Protein AF-A0A7S3WZF8-F1 (afdb_monomer_lite)

Foldseek 3Di:
DVQPDPVCVVVLVVLVVQLVVLQVVLQVDDDPVSVVSLVVSVVSVVVSLVVLQVVQCRVVVNPDGLVDDDDLSSVLSNLLNVLPVVPSVLCCCPPSHPHVDDDPVVSVVVVVVSVCSSVVVNVVSVVVVVVVVVVVVVVVCCLVVVVVPPPPVVVVVVVVCVVVVNDDDDDDPPVVVQVVVLSVVLVVQCVVCVVVVNNVCSVVVNVVCVVVVPRDD

Sequence (217 aa):
GSRIPEYRRVLMPTLSLAVLVCGTLSMLTGDPIRFIFYGIGLCIATVMFTLNGKQIMEHSNGEENMWSGDSEFRKASVLLIVTWVPFPLWFFLSPEGIGLIDDILVIQMGWAFLNILSKFTFIFYIQRVKDNYCNRLKVKRELTGSGSGAVNPNEGMEQLAGMLGIAPSANNPLAAKAASKEKELGAVVIETMNFLGMAQHNDRFLNLLREAGVKTV

Structure (mmCIF, N/CA/C/O backbone):
data_AF-A0A7S3WZF8-F1
#
_entry.id   AF-A0A7S3WZF8-F1
#
loop_
_atom_site.group_PDB
_atom_site.id
_atom_site.type_symbol
_atom_site.label_atom_id
_atom_site.label_alt_id
_atom_site.label_comp_id
_atom_site.label_asym_id
_atom_site.label_entity_id
_atom_site.label_seq_id
_atom_site.pdbx_PDB_ins_code
_atom_site.Cartn_x
_atom_site.Cartn_y
_atom_site.Cartn_z
_atom_site.occupancy
_atom_site.B_iso_or_equiv
_atom_site.auth_seq_id
_atom_site.auth_comp_id
_atom_site.auth_asym_id
_atom_site.auth_atom_id
_atom_site.pdbx_PDB_model_num
ATOM 1 N N . GLY A 1 1 ? 6.892 -13.539 -13.351 1.00 52.16 1 GLY A N 1
ATOM 2 C CA . GLY A 1 1 ? 7.212 -13.473 -11.913 1.00 52.16 1 GLY A CA 1
ATOM 3 C C . GLY A 1 1 ? 7.453 -14.854 -11.339 1.00 52.16 1 GLY A C 1
ATOM 4 O O . GLY A 1 1 ? 6.684 -15.283 -10.495 1.00 52.16 1 GLY A O 1
ATOM 5 N N . SER A 1 2 ? 8.500 -15.540 -11.801 1.00 51.09 2 SER A N 1
ATOM 6 C CA . SER A 1 2 ? 8.890 -16.892 -11.364 1.00 51.09 2 SER A CA 1
ATOM 7 C C . SER A 1 2 ? 9.688 -16.916 -10.054 1.00 51.09 2 SER A C 1
ATOM 9 O O . SER A 1 2 ? 10.027 -17.988 -9.575 1.00 51.09 2 SER A O 1
ATOM 11 N N . ARG A 1 3 ? 10.013 -15.745 -9.488 1.00 67.19 3 ARG A N 1
ATOM 12 C CA . ARG A 1 3 ? 10.903 -15.614 -8.322 1.00 67.19 3 ARG A CA 1
ATOM 13 C C . ARG A 1 3 ? 10.193 -15.321 -7.003 1.00 67.19 3 ARG A C 1
ATOM 15 O O . ARG A 1 3 ? 10.783 -15.516 -5.952 1.00 67.19 3 ARG A O 1
ATOM 22 N N . ILE A 1 4 ? 8.938 -14.870 -7.041 1.00 72.94 4 ILE A N 1
ATOM 23 C CA . ILE A 1 4 ? 8.157 -14.653 -5.818 1.00 72.94 4 ILE A CA 1
ATOM 24 C C . ILE A 1 4 ? 7.554 -16.003 -5.414 1.00 72.94 4 ILE A C 1
ATOM 26 O O . ILE A 1 4 ? 6.847 -16.590 -6.239 1.00 72.94 4 ILE A O 1
ATOM 30 N N . PRO A 1 5 ? 7.778 -16.488 -4.178 1.00 78.69 5 PRO A N 1
ATOM 31 C CA . PRO A 1 5 ? 7.221 -17.756 -3.728 1.00 78.69 5 PRO A CA 1
ATOM 32 C C . PRO A 1 5 ? 5.697 -17.792 -3.876 1.00 78.69 5 PRO A C 1
ATOM 34 O O . PRO A 1 5 ? 5.008 -16.847 -3.482 1.00 78.69 5 PRO A O 1
ATOM 37 N N . GLU A 1 6 ? 5.155 -18.886 -4.409 1.00 83.31 6 GLU A N 1
ATOM 38 C CA . GLU A 1 6 ? 3.723 -18.976 -4.726 1.00 83.31 6 GLU A CA 1
ATOM 39 C C . GLU A 1 6 ? 2.830 -18.847 -3.490 1.00 83.31 6 GLU A C 1
ATOM 41 O O . GLU A 1 6 ? 1.777 -18.213 -3.565 1.00 83.31 6 GLU A O 1
ATOM 46 N N . TYR A 1 7 ? 3.293 -19.325 -2.326 1.00 86.19 7 TYR A N 1
ATOM 47 C CA . TYR A 1 7 ? 2.561 -19.185 -1.064 1.00 86.19 7 TYR A CA 1
ATOM 48 C C . TYR A 1 7 ? 2.258 -17.717 -0.720 1.00 86.19 7 TYR A C 1
ATOM 50 O O . TYR A 1 7 ? 1.249 -17.437 -0.071 1.00 86.19 7 TYR A O 1
ATOM 58 N N . ARG A 1 8 ? 3.070 -16.750 -1.187 1.00 84.50 8 ARG A N 1
ATOM 59 C CA . ARG A 1 8 ? 2.832 -15.318 -0.930 1.00 84.50 8 ARG A CA 1
ATOM 60 C C . ARG A 1 8 ? 1.570 -14.793 -1.594 1.00 84.50 8 ARG A C 1
ATOM 62 O O . ARG A 1 8 ? 0.994 -13.827 -1.100 1.00 84.50 8 ARG A O 1
ATOM 69 N N . ARG A 1 9 ? 1.124 -15.431 -2.679 1.00 86.62 9 ARG A N 1
ATOM 70 C CA . ARG A 1 9 ? -0.119 -15.061 -3.368 1.00 86.62 9 ARG A CA 1
ATOM 71 C C . ARG A 1 9 ? -1.348 -15.299 -2.500 1.00 86.62 9 ARG A C 1
ATOM 73 O O . ARG A 1 9 ? -2.318 -14.574 -2.650 1.00 86.62 9 ARG A O 1
ATOM 80 N N . VAL A 1 10 ? -1.290 -16.280 -1.599 1.00 90.69 10 VAL A N 1
ATOM 81 C CA . VAL A 1 10 ? -2.362 -16.577 -0.639 1.00 90.69 10 VAL A CA 1
ATOM 82 C C . VAL A 1 10 ? -2.106 -15.865 0.686 1.00 90.69 10 VAL A C 1
ATOM 84 O O . VAL A 1 10 ? -3.018 -15.275 1.252 1.00 90.69 10 VAL A O 1
ATOM 87 N N . LEU A 1 11 ? -0.852 -15.841 1.149 1.00 92.38 11 LEU A N 1
ATOM 88 C CA . LEU A 1 11 ? -0.488 -15.224 2.423 1.00 92.38 11 LEU A CA 1
ATOM 89 C C . LEU A 1 11 ? -0.845 -13.732 2.484 1.00 92.38 11 LEU A C 1
ATOM 91 O O . LEU A 1 11 ? -1.392 -13.291 3.489 1.00 92.38 11 LEU A O 1
ATOM 95 N N . MET A 1 12 ? -0.561 -12.956 1.430 1.00 92.25 12 MET A N 1
ATOM 96 C CA . MET A 1 12 ? -0.807 -11.506 1.435 1.00 92.25 12 MET A CA 1
ATOM 97 C C . MET A 1 12 ? -2.309 -11.165 1.548 1.00 92.25 12 MET A C 1
ATOM 99 O O . MET A 1 12 ? -2.661 -10.401 2.449 1.00 92.25 12 MET A O 1
ATOM 103 N N . PRO A 1 13 ? -3.218 -11.751 0.737 1.00 93.75 13 PRO A N 1
ATOM 104 C CA . PRO A 1 13 ? -4.660 -11.598 0.944 1.00 93.75 13 PRO A CA 1
ATOM 105 C C . PRO A 1 13 ? -5.142 -12.079 2.314 1.00 93.75 13 PRO A C 1
ATOM 107 O O . PRO A 1 13 ? -5.963 -11.405 2.930 1.00 93.75 13 PRO A O 1
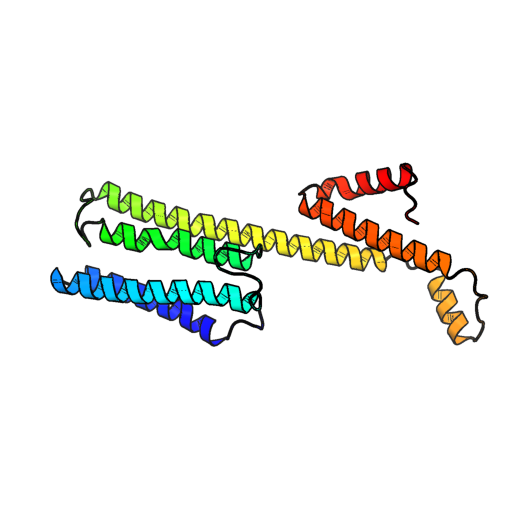ATOM 110 N N . THR A 1 14 ? -4.623 -13.201 2.824 1.00 94.88 14 THR A N 1
ATOM 111 C CA . THR A 1 14 ? -5.020 -13.725 4.141 1.00 94.88 14 THR A CA 1
ATOM 112 C C . THR A 1 14 ? -4.619 -12.785 5.275 1.00 94.88 14 THR A C 1
ATOM 114 O O . THR A 1 14 ? -5.418 -12.546 6.178 1.00 94.88 14 THR A O 1
ATOM 117 N N . LEU A 1 15 ? -3.416 -12.204 5.226 1.00 95.00 15 LEU A N 1
ATOM 118 C CA . LEU A 1 15 ? -2.990 -11.192 6.197 1.00 95.00 15 LEU A CA 1
ATOM 119 C C . LEU A 1 15 ? -3.865 -9.939 6.108 1.00 95.00 15 LEU A C 1
ATOM 121 O O . LEU A 1 15 ? -4.273 -9.417 7.140 1.00 95.00 15 LEU A O 1
ATOM 125 N N . SER A 1 16 ? -4.208 -9.490 4.897 1.00 94.94 16 SER A N 1
ATOM 126 C CA . SER A 1 16 ? -5.125 -8.359 4.708 1.00 94.94 16 SER A CA 1
ATOM 127 C C . SER A 1 16 ? -6.508 -8.639 5.306 1.00 94.94 16 SER A C 1
ATOM 129 O O . SER A 1 16 ? -7.034 -7.808 6.044 1.00 94.94 16 SER A O 1
ATOM 131 N N . LEU A 1 17 ? -7.063 -9.832 5.073 1.00 97.00 17 LEU A N 1
ATOM 132 C CA . LEU A 1 17 ? -8.315 -10.261 5.691 1.00 97.00 17 LEU A CA 1
ATOM 133 C C . LEU A 1 17 ? -8.207 -10.281 7.221 1.00 97.00 17 LEU A C 1
ATOM 135 O O . LEU A 1 17 ? -9.104 -9.784 7.895 1.00 97.00 17 LEU A O 1
ATOM 139 N N . ALA A 1 18 ? -7.108 -10.800 7.772 1.00 97.06 18 ALA A N 1
ATOM 140 C CA . ALA A 1 18 ? -6.883 -10.822 9.215 1.00 97.06 18 ALA A CA 1
ATOM 141 C C . ALA A 1 18 ? -6.847 -9.405 9.815 1.00 97.06 18 ALA A C 1
ATOM 143 O O . ALA A 1 18 ? -7.487 -9.168 10.837 1.00 97.06 18 ALA A O 1
ATOM 144 N N . VAL A 1 19 ? -6.184 -8.445 9.155 1.00 97.00 19 VAL A N 1
ATOM 145 C CA . VAL A 1 19 ? -6.197 -7.027 9.565 1.00 97.00 19 VAL A CA 1
ATOM 146 C C . VAL A 1 19 ? -7.624 -6.475 9.586 1.00 97.00 19 VAL A C 1
ATOM 148 O O . VAL A 1 19 ? -8.009 -5.826 10.556 1.00 97.00 19 VAL A O 1
ATOM 151 N N . LEU A 1 20 ? -8.424 -6.755 8.553 1.00 95.75 20 LEU A N 1
ATOM 152 C CA . LEU A 1 20 ? -9.814 -6.293 8.470 1.00 95.75 20 LEU A CA 1
ATOM 153 C C . LEU A 1 20 ? -10.703 -6.925 9.544 1.00 95.75 20 LEU A C 1
ATOM 155 O O . LEU A 1 20 ? -11.539 -6.237 10.130 1.00 95.75 20 LEU A O 1
ATOM 159 N N . VAL A 1 21 ? -10.506 -8.209 9.844 1.00 97.31 21 VAL A N 1
ATOM 160 C CA . VAL A 1 21 ? -11.216 -8.894 10.929 1.00 97.31 21 VAL A CA 1
ATOM 161 C C . VAL A 1 21 ? -10.836 -8.283 12.276 1.00 97.31 21 VAL A C 1
ATOM 163 O O . VAL A 1 21 ? -11.727 -7.947 13.047 1.00 97.31 21 VAL A O 1
ATOM 166 N N . CYS A 1 22 ? -9.547 -8.052 12.546 1.00 96.25 22 CYS A N 1
ATOM 167 C CA . CYS A 1 22 ? -9.103 -7.372 13.766 1.00 96.25 22 CYS A CA 1
ATOM 168 C C . CYS A 1 22 ? -9.670 -5.950 13.879 1.00 96.25 22 CYS A C 1
ATOM 170 O O . CYS A 1 22 ? -10.141 -5.572 14.948 1.00 96.25 22 CYS A O 1
ATOM 172 N N . GLY A 1 23 ? -9.681 -5.178 12.788 1.00 94.38 23 GLY A N 1
ATOM 173 C CA . GLY A 1 23 ? -10.290 -3.845 12.757 1.00 94.38 23 GLY A CA 1
ATOM 174 C C . GLY A 1 23 ? -11.797 -3.882 13.026 1.00 94.38 23 GLY A C 1
ATOM 175 O O . GLY A 1 23 ? -12.308 -3.084 13.804 1.00 94.38 23 GLY A O 1
ATOM 176 N N . THR A 1 24 ? -12.500 -4.865 12.463 1.00 94.88 24 THR A N 1
ATOM 177 C CA . THR A 1 24 ? -13.937 -5.062 12.709 1.00 94.88 24 THR A CA 1
ATOM 178 C C . THR A 1 24 ? -14.206 -5.462 14.162 1.00 94.88 24 THR A C 1
ATOM 180 O O . THR A 1 24 ? -15.081 -4.896 14.808 1.00 94.88 24 THR A O 1
ATOM 183 N N . LEU A 1 25 ? -13.428 -6.401 14.712 1.00 95.69 25 LEU A N 1
ATOM 184 C CA . LEU A 1 25 ? -13.529 -6.814 16.117 1.00 95.69 25 LEU A CA 1
ATOM 185 C C . LEU A 1 25 ? -13.226 -5.656 17.073 1.00 95.69 25 LEU A C 1
ATOM 187 O O . LEU A 1 25 ? -13.901 -5.512 18.086 1.00 95.69 25 LEU A O 1
ATOM 191 N N . SER A 1 26 ? -12.262 -4.801 16.726 1.00 94.75 26 SER A N 1
ATOM 192 C CA . SER A 1 26 ? -11.974 -3.565 17.456 1.00 94.75 26 SER A CA 1
ATOM 193 C C . SER A 1 26 ? -13.240 -2.701 17.583 1.00 94.75 26 SER A C 1
ATOM 195 O O . SER A 1 26 ? -13.654 -2.389 18.695 1.00 94.75 26 SER A O 1
ATOM 197 N N . MET A 1 27 ? -13.950 -2.437 16.479 1.00 92.25 27 MET A N 1
ATOM 198 C CA . MET A 1 27 ? -15.199 -1.653 16.504 1.00 92.25 27 MET A CA 1
ATOM 199 C C . MET A 1 27 ? -16.300 -2.279 17.373 1.00 92.25 27 MET A C 1
ATOM 201 O O . MET A 1 27 ? -17.042 -1.569 18.046 1.00 92.25 27 MET A O 1
ATOM 205 N N . LEU A 1 28 ? -16.407 -3.609 17.371 1.00 93.31 28 LEU A N 1
ATOM 206 C CA . LEU A 1 28 ? -17.458 -4.338 18.090 1.00 93.31 28 LEU A CA 1
ATOM 207 C C . LEU A 1 28 ? -17.164 -4.545 19.584 1.00 93.31 28 LEU A C 1
ATOM 209 O O . LEU A 1 28 ? -18.019 -5.058 20.307 1.00 93.31 28 LEU A O 1
ATOM 213 N N . THR A 1 29 ? -15.965 -4.195 20.053 1.00 93.12 29 THR A N 1
ATOM 214 C CA . THR A 1 29 ? -15.539 -4.417 21.441 1.00 93.12 29 THR A CA 1
ATOM 215 C C . THR A 1 29 ? -15.466 -3.112 22.229 1.00 93.12 29 THR A C 1
ATOM 217 O O . THR A 1 29 ? -15.269 -2.034 21.669 1.00 93.12 29 THR A O 1
ATOM 220 N N . GLY A 1 30 ? -15.661 -3.221 23.547 1.00 85.88 30 GLY A N 1
ATOM 221 C CA . GLY A 1 30 ? -15.589 -2.093 24.476 1.00 85.88 30 GLY A CA 1
ATOM 222 C C . GLY A 1 30 ? -14.161 -1.608 24.744 1.00 85.88 30 GLY A C 1
ATOM 223 O O . GLY A 1 30 ? -13.178 -2.280 24.414 1.00 85.88 30 GLY A O 1
ATOM 224 N N . ASP A 1 31 ? -14.071 -0.452 25.396 1.00 79.44 31 ASP A N 1
ATOM 225 C CA . ASP A 1 31 ? -12.914 0.452 25.374 1.00 79.44 31 ASP A CA 1
ATOM 226 C C . ASP A 1 31 ? -11.529 -0.189 25.580 1.00 79.44 31 ASP A C 1
ATOM 228 O O . ASP A 1 31 ? -10.671 -0.004 24.719 1.00 79.44 31 ASP A O 1
ATOM 232 N N . PRO A 1 32 ? -11.239 -0.985 26.629 1.00 89.06 32 PRO A N 1
ATOM 233 C CA . PRO A 1 32 ? -9.886 -1.524 26.789 1.00 89.06 32 PRO A CA 1
ATOM 234 C C . PRO A 1 32 ? -9.557 -2.634 25.778 1.00 89.06 32 PRO A C 1
ATOM 236 O O . PRO A 1 32 ? -8.414 -2.767 25.343 1.00 89.06 32 PRO A O 1
ATOM 239 N N . ILE A 1 33 ? -10.550 -3.436 25.387 1.00 93.56 33 ILE A N 1
ATOM 240 C CA . ILE A 1 33 ? -10.365 -4.590 24.494 1.00 93.56 33 ILE A CA 1
ATOM 241 C C . ILE A 1 33 ? -10.200 -4.126 23.042 1.00 93.56 33 ILE A C 1
ATOM 243 O O . ILE A 1 33 ? -9.428 -4.715 22.280 1.00 93.56 33 ILE A O 1
ATOM 247 N N . ARG A 1 34 ? -10.852 -3.018 22.686 1.00 93.31 34 ARG A N 1
ATOM 248 C CA . ARG A 1 34 ? -10.735 -2.367 21.385 1.00 93.31 34 ARG A CA 1
ATOM 249 C C . ARG A 1 34 ? -9.284 -2.073 21.009 1.00 93.31 34 ARG A C 1
ATOM 251 O O . ARG A 1 34 ? -8.814 -2.487 19.948 1.00 93.31 34 ARG A O 1
ATOM 258 N N . PHE A 1 35 ? -8.538 -1.430 21.907 1.00 93.88 35 PHE A N 1
ATOM 259 C CA . PHE A 1 35 ? -7.135 -1.090 21.656 1.00 93.88 35 PHE A CA 1
ATOM 260 C C . PHE A 1 35 ? -6.237 -2.325 21.512 1.00 93.88 35 PHE A C 1
ATOM 262 O O . PHE A 1 35 ? -5.256 -2.275 20.770 1.00 93.88 35 PHE A O 1
ATOM 269 N N . ILE A 1 36 ? -6.587 -3.448 22.151 1.00 95.75 36 ILE A N 1
ATOM 270 C CA . ILE A 1 36 ? -5.868 -4.719 21.984 1.00 95.75 36 ILE A CA 1
ATOM 271 C C . ILE A 1 36 ? -6.055 -5.243 20.557 1.00 95.75 36 ILE A C 1
ATOM 273 O O . ILE A 1 36 ? -5.067 -5.529 19.877 1.00 95.75 36 ILE A O 1
ATOM 277 N N . PHE A 1 37 ? -7.296 -5.327 20.065 1.00 96.19 37 PHE A N 1
ATOM 278 C CA . PHE A 1 37 ? -7.561 -5.777 18.693 1.00 96.19 37 PHE A CA 1
ATOM 279 C C . PHE A 1 37 ? -6.983 -4.825 17.645 1.00 96.19 37 PHE A C 1
ATOM 281 O O . PHE A 1 37 ? -6.407 -5.290 16.657 1.00 96.19 37 PHE A O 1
ATOM 288 N N . TYR A 1 38 ? -7.068 -3.513 17.878 1.00 95.75 38 TYR A N 1
ATOM 289 C CA . TYR A 1 38 ? -6.414 -2.514 17.038 1.00 95.75 38 TYR A CA 1
ATOM 290 C C . TYR A 1 38 ? -4.892 -2.717 16.996 1.00 95.75 38 TYR A C 1
ATOM 292 O O . TYR A 1 38 ? -4.314 -2.787 15.912 1.00 95.75 38 TYR A O 1
ATOM 300 N N . GLY A 1 39 ? -4.245 -2.887 18.154 1.00 96.19 39 GLY A N 1
ATOM 301 C CA . GLY A 1 39 ? -2.804 -3.129 18.251 1.00 96.19 39 GLY A CA 1
ATOM 302 C C . GLY A 1 39 ? -2.370 -4.411 17.535 1.00 96.19 39 GLY A C 1
ATOM 303 O O . GLY A 1 39 ? -1.405 -4.392 16.771 1.00 96.19 39 GLY A O 1
ATOM 304 N N . ILE A 1 40 ? -3.119 -5.508 17.698 1.00 97.00 40 ILE A N 1
ATOM 305 C CA . ILE A 1 40 ? -2.878 -6.763 16.967 1.00 97.00 40 ILE A CA 1
ATOM 306 C C . ILE A 1 40 ? -3.014 -6.537 15.456 1.00 97.00 40 ILE A C 1
ATOM 308 O O . ILE A 1 40 ? -2.123 -6.921 14.696 1.00 97.00 40 ILE A O 1
ATOM 312 N N . GLY A 1 41 ? -4.088 -5.875 15.015 1.00 96.69 41 GLY A N 1
ATOM 313 C CA . GLY A 1 41 ? -4.298 -5.539 13.607 1.00 96.69 41 GLY A CA 1
ATOM 314 C C . GLY A 1 41 ? -3.155 -4.698 13.032 1.00 96.69 41 GLY A C 1
ATOM 315 O O . GLY A 1 41 ? -2.674 -4.984 11.935 1.00 96.69 41 GLY A O 1
ATOM 316 N N . LEU A 1 42 ? -2.653 -3.721 13.791 1.00 96.62 42 LEU A N 1
ATOM 317 C CA . LEU A 1 42 ? -1.531 -2.870 13.394 1.00 96.62 42 LEU A CA 1
ATOM 318 C C . LEU A 1 42 ? -0.212 -3.655 13.294 1.00 96.62 42 LEU A C 1
ATOM 320 O O . LEU A 1 42 ? 0.556 -3.457 12.347 1.00 96.62 42 LEU A O 1
ATOM 324 N N . CYS A 1 43 ? 0.037 -4.589 14.216 1.00 97.25 43 CYS A N 1
ATOM 325 C CA . CYS A 1 43 ? 1.176 -5.506 14.141 1.00 97.25 43 CYS A CA 1
ATOM 326 C C . CYS A 1 43 ? 1.110 -6.373 12.874 1.00 97.25 43 CYS A C 1
ATOM 328 O O . CYS A 1 43 ? 2.098 -6.470 12.142 1.00 97.25 43 CYS A O 1
ATOM 330 N N . ILE A 1 44 ? -0.056 -6.950 12.566 1.00 97.12 44 ILE A N 1
ATOM 331 C CA . ILE A 1 44 ? -0.259 -7.751 11.347 1.00 97.12 44 ILE A CA 1
ATOM 332 C C . ILE A 1 44 ? -0.077 -6.882 10.093 1.00 97.12 44 ILE A C 1
ATOM 334 O O . ILE A 1 44 ? 0.602 -7.302 9.155 1.00 97.12 44 ILE A O 1
ATOM 338 N N . ALA A 1 45 ? -0.612 -5.658 10.077 1.00 96.06 45 ALA A N 1
ATOM 339 C CA . ALA A 1 45 ? -0.432 -4.717 8.970 1.00 96.06 45 ALA A CA 1
ATOM 340 C C . ALA A 1 45 ? 1.049 -4.354 8.764 1.00 96.06 45 ALA A C 1
ATOM 342 O O . ALA A 1 45 ? 1.533 -4.326 7.633 1.00 96.06 45 ALA A O 1
ATOM 343 N N . THR A 1 46 ? 1.802 -4.167 9.848 1.00 95.81 46 THR A N 1
ATOM 344 C CA . THR A 1 46 ? 3.251 -3.924 9.789 1.00 95.81 46 THR A CA 1
ATOM 345 C C . THR A 1 46 ? 3.986 -5.123 9.185 1.00 95.81 46 THR A C 1
ATOM 347 O O . THR A 1 46 ? 4.817 -4.959 8.288 1.00 95.81 46 THR A O 1
ATOM 350 N N . VAL A 1 47 ? 3.641 -6.349 9.595 1.00 95.56 47 VAL A N 1
ATOM 351 C CA . VAL A 1 47 ? 4.174 -7.573 8.972 1.00 95.56 47 VAL A CA 1
ATOM 352 C C . VAL A 1 47 ? 3.827 -7.616 7.481 1.00 95.56 47 VAL A C 1
ATOM 354 O O . VAL A 1 47 ? 4.706 -7.859 6.657 1.00 95.56 47 VAL A O 1
ATOM 357 N N . MET A 1 48 ? 2.590 -7.300 7.103 1.00 94.81 48 MET A N 1
ATOM 358 C CA . MET A 1 48 ? 2.167 -7.242 5.701 1.00 94.81 48 MET A CA 1
ATOM 359 C C . MET A 1 48 ? 3.000 -6.236 4.884 1.00 94.81 48 MET A C 1
ATOM 361 O O . MET A 1 48 ? 3.478 -6.578 3.800 1.00 94.81 48 MET A O 1
ATOM 365 N N . PHE A 1 49 ? 3.246 -5.029 5.402 1.00 94.31 49 PHE A N 1
ATOM 366 C CA . PHE A 1 49 ? 4.070 -4.023 4.721 1.00 94.31 49 PHE A CA 1
ATOM 367 C C . PHE A 1 49 ? 5.545 -4.428 4.626 1.00 94.31 49 PHE A C 1
ATOM 369 O O . PHE A 1 49 ? 6.165 -4.253 3.576 1.00 94.31 49 PHE A O 1
ATOM 376 N N . THR A 1 50 ? 6.112 -5.035 5.673 1.00 93.44 50 THR A N 1
ATOM 377 C CA . THR A 1 50 ? 7.498 -5.535 5.619 1.00 93.44 50 THR A CA 1
ATOM 378 C C . THR A 1 50 ? 7.654 -6.685 4.624 1.00 93.44 50 THR A C 1
ATOM 380 O O . THR A 1 50 ? 8.648 -6.732 3.897 1.00 93.44 50 THR A O 1
ATOM 383 N N . LEU A 1 51 ? 6.668 -7.583 4.526 1.00 93.25 51 LEU A N 1
ATOM 384 C CA . LEU A 1 51 ? 6.646 -8.635 3.508 1.00 93.25 51 LEU A CA 1
ATOM 385 C C . LEU A 1 51 ? 6.538 -8.048 2.100 1.00 93.25 51 LEU A C 1
ATOM 387 O O . LEU A 1 51 ? 7.245 -8.509 1.205 1.00 93.25 51 LEU A O 1
ATOM 391 N N . ASN A 1 52 ? 5.727 -7.006 1.908 1.00 91.88 52 ASN A N 1
ATOM 392 C CA . ASN A 1 52 ? 5.649 -6.300 0.632 1.00 91.88 52 ASN A CA 1
ATOM 393 C C . ASN A 1 52 ? 6.998 -5.665 0.246 1.00 91.88 52 ASN A C 1
ATOM 395 O O . ASN A 1 52 ? 7.460 -5.839 -0.880 1.00 91.88 52 ASN A O 1
ATOM 399 N N . GLY A 1 53 ? 7.699 -5.052 1.204 1.00 90.38 53 GLY A N 1
ATOM 400 C CA . GLY A 1 53 ? 9.070 -4.570 1.011 1.00 90.38 53 GLY A CA 1
ATOM 401 C C . GLY A 1 53 ? 10.057 -5.686 0.638 1.00 90.38 53 GLY A C 1
ATOM 402 O O . GLY A 1 53 ? 10.847 -5.527 -0.290 1.00 90.38 53 GLY A O 1
ATOM 403 N N . LYS A 1 54 ? 9.978 -6.854 1.290 1.00 90.31 54 LYS A N 1
ATOM 404 C CA . LYS A 1 54 ? 10.812 -8.021 0.941 1.00 90.31 54 LYS A CA 1
ATOM 405 C C . LYS A 1 54 ? 10.530 -8.555 -0.465 1.00 90.31 54 LYS A C 1
ATOM 407 O O . LYS A 1 54 ? 11.456 -9.011 -1.128 1.00 90.31 54 LYS A O 1
ATOM 412 N N . GLN A 1 55 ? 9.287 -8.480 -0.946 1.00 89.81 55 GLN A N 1
ATOM 413 C CA . GLN A 1 55 ? 8.956 -8.884 -2.319 1.00 89.81 55 GLN A CA 1
ATOM 414 C C . GLN A 1 55 ? 9.696 -8.042 -3.363 1.00 89.81 55 GLN A C 1
ATOM 416 O O . GLN A 1 55 ? 10.055 -8.579 -4.407 1.00 89.81 55 GLN A O 1
ATOM 421 N N . ILE A 1 56 ? 9.941 -6.756 -3.089 1.00 89.81 56 ILE A N 1
ATOM 422 C CA . ILE A 1 56 ? 10.717 -5.877 -3.978 1.00 89.81 56 ILE A CA 1
ATOM 423 C C . ILE A 1 56 ? 12.142 -6.414 -4.115 1.00 89.81 56 ILE A C 1
ATOM 425 O O . ILE A 1 56 ? 12.609 -6.635 -5.228 1.00 89.81 56 ILE A O 1
ATOM 429 N N . MET A 1 57 ? 12.786 -6.690 -2.981 1.00 88.06 57 MET A N 1
ATOM 430 C CA . MET A 1 57 ? 14.160 -7.190 -2.926 1.00 88.06 57 MET A CA 1
ATOM 431 C C . MET A 1 57 ? 14.300 -8.565 -3.597 1.00 88.06 57 MET A C 1
ATOM 433 O O . MET A 1 57 ? 15.241 -8.811 -4.342 1.00 88.06 57 MET A O 1
ATOM 437 N N . GLU A 1 58 ? 13.339 -9.467 -3.390 1.00 87.50 58 GLU A N 1
ATOM 438 C CA . GLU A 1 58 ? 13.329 -10.785 -4.044 1.00 87.50 58 GLU A CA 1
ATOM 439 C C . GLU A 1 58 ? 13.065 -10.697 -5.550 1.00 87.50 58 GLU A C 1
ATOM 441 O O . GLU A 1 58 ? 13.615 -11.474 -6.330 1.00 87.50 58 GLU A O 1
ATOM 446 N N . HIS A 1 59 ? 12.230 -9.749 -5.978 1.00 85.44 59 HIS A N 1
ATOM 447 C CA . HIS A 1 59 ? 11.962 -9.521 -7.394 1.00 85.44 59 HIS A CA 1
ATOM 448 C C . HIS A 1 59 ? 13.204 -8.993 -8.128 1.00 85.44 59 HIS A C 1
ATOM 450 O O . HIS A 1 59 ? 13.444 -9.378 -9.275 1.00 85.44 59 HIS A O 1
ATOM 456 N N . SER A 1 60 ? 13.998 -8.153 -7.463 1.00 85.38 60 SER A N 1
ATOM 457 C CA . SER A 1 60 ? 15.205 -7.516 -7.999 1.00 85.38 60 SER A CA 1
ATOM 458 C C . SER A 1 60 ? 16.512 -8.259 -7.692 1.00 85.38 60 SER A C 1
ATOM 460 O O . SER A 1 60 ? 17.576 -7.739 -7.995 1.00 85.38 60 SER A O 1
ATOM 462 N N . ASN A 1 61 ? 16.478 -9.456 -7.088 1.00 84.25 61 ASN A N 1
ATOM 463 C CA . ASN A 1 61 ? 17.677 -10.165 -6.601 1.00 84.25 61 ASN A CA 1
ATOM 464 C C . ASN A 1 61 ? 18.574 -9.325 -5.661 1.00 84.25 61 ASN A C 1
ATOM 466 O O . ASN A 1 61 ? 19.788 -9.512 -5.625 1.00 84.25 61 ASN A O 1
ATOM 470 N N . GLY A 1 62 ? 17.990 -8.404 -4.894 1.00 84.44 62 GLY A N 1
ATOM 471 C CA . GLY A 1 62 ? 18.727 -7.515 -3.994 1.00 84.44 62 GLY A CA 1
ATOM 472 C C . GLY A 1 62 ? 19.271 -6.243 -4.646 1.00 84.44 62 GLY A C 1
ATOM 473 O O . GLY A 1 62 ? 19.891 -5.445 -3.949 1.00 84.44 62 GLY A O 1
ATOM 474 N N . GLU A 1 63 ? 19.024 -6.016 -5.939 1.00 85.50 63 GLU A N 1
ATOM 475 C CA . GLU A 1 63 ? 19.422 -4.773 -6.620 1.00 85.50 63 GLU A CA 1
ATOM 476 C C . GLU A 1 63 ? 18.560 -3.573 -6.200 1.00 85.50 63 GLU A C 1
ATOM 478 O O . GLU A 1 63 ? 19.001 -2.427 -6.264 1.00 85.50 63 GLU A O 1
ATOM 483 N N . GLU A 1 64 ? 17.333 -3.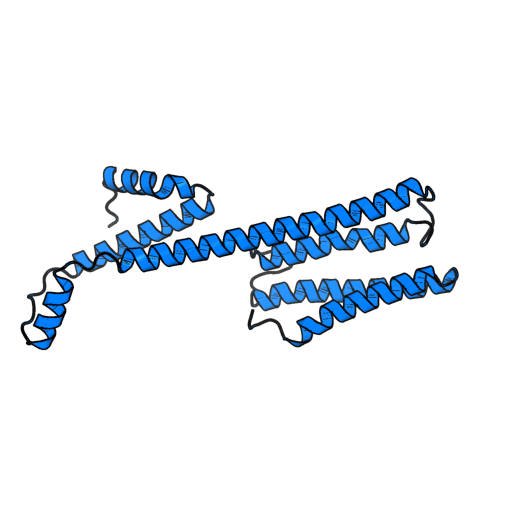825 -5.736 1.00 89.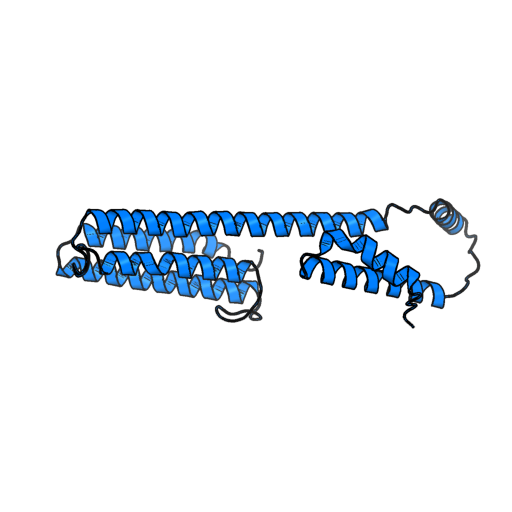00 64 GLU A N 1
ATOM 484 C CA . GLU A 1 64 ? 16.389 -2.787 -5.321 1.00 89.00 64 GLU A CA 1
ATOM 485 C C . GLU A 1 64 ? 15.894 -2.989 -3.892 1.00 89.00 64 GLU A C 1
ATOM 487 O O . GLU A 1 64 ? 15.641 -4.108 -3.443 1.00 89.00 64 GLU A O 1
ATOM 492 N N . ASN A 1 65 ? 15.659 -1.868 -3.218 1.00 88.38 65 ASN A N 1
ATOM 493 C CA . ASN A 1 65 ? 15.104 -1.777 -1.874 1.00 88.38 65 ASN A CA 1
ATOM 494 C C . ASN A 1 65 ? 13.837 -0.914 -1.887 1.00 88.38 65 ASN A C 1
ATOM 496 O O . ASN A 1 65 ? 13.462 -0.345 -2.903 1.00 88.38 65 ASN A O 1
ATOM 500 N N . MET A 1 66 ? 13.178 -0.741 -0.742 1.00 86.81 66 MET A N 1
ATOM 501 C CA . MET A 1 66 ? 11.999 0.137 -0.645 1.00 86.81 66 MET A CA 1
ATOM 502 C C . MET A 1 66 ? 12.302 1.595 -1.046 1.00 86.81 66 MET A C 1
ATOM 504 O O . MET A 1 66 ? 11.461 2.270 -1.633 1.00 86.81 66 MET A O 1
ATOM 508 N N . TRP A 1 67 ? 13.528 2.050 -0.773 1.00 87.12 67 TRP A N 1
ATOM 509 C CA . TRP A 1 67 ? 13.971 3.436 -0.961 1.00 87.12 67 TRP A CA 1
ATOM 510 C C . TRP A 1 67 ? 14.826 3.659 -2.214 1.00 87.12 67 TRP A C 1
ATOM 512 O O . TRP A 1 67 ? 15.062 4.801 -2.589 1.00 87.12 67 TRP A O 1
ATOM 522 N N . SER A 1 68 ? 15.295 2.589 -2.863 1.00 83.00 68 SER A N 1
ATOM 523 C CA . SER A 1 68 ? 16.234 2.663 -3.990 1.00 83.00 68 SER A CA 1
ATOM 524 C C . SER A 1 68 ? 15.869 1.649 -5.073 1.00 83.00 68 SER A C 1
ATOM 526 O O . SER A 1 68 ? 15.513 0.516 -4.757 1.00 83.00 68 SER A O 1
ATOM 528 N N . GLY A 1 69 ? 15.937 2.062 -6.336 1.00 86.44 69 GLY A N 1
ATOM 529 C CA . GLY A 1 69 ? 15.549 1.278 -7.513 1.00 86.44 69 GLY A CA 1
ATOM 530 C C . GLY A 1 69 ? 14.729 2.113 -8.496 1.00 86.44 69 GLY A C 1
ATOM 531 O O . GLY A 1 69 ? 14.365 3.251 -8.189 1.00 86.44 69 GLY A O 1
ATOM 532 N N . ASP A 1 70 ? 14.375 1.550 -9.652 1.00 84.44 70 ASP A N 1
ATOM 533 C CA . ASP A 1 70 ? 13.474 2.198 -10.626 1.00 84.44 70 ASP A CA 1
ATOM 534 C C . ASP A 1 70 ? 12.388 1.270 -11.202 1.00 84.44 70 ASP A C 1
ATOM 536 O O . ASP A 1 70 ? 11.578 1.680 -12.033 1.00 84.44 70 ASP A O 1
ATOM 540 N N . SER A 1 71 ? 12.281 0.031 -10.716 1.00 86.81 71 SER A N 1
ATOM 541 C CA . SER A 1 71 ? 11.303 -0.909 -11.252 1.00 86.81 71 SER A CA 1
ATOM 542 C C . SER A 1 71 ? 9.858 -0.469 -11.020 1.00 86.81 71 SER A C 1
ATOM 544 O O . SER A 1 71 ? 9.465 0.037 -9.961 1.00 86.81 71 SER A O 1
ATOM 546 N N . GLU A 1 72 ? 9.025 -0.754 -12.020 1.00 86.75 72 GLU A N 1
ATOM 547 C CA . GLU A 1 72 ? 7.577 -0.546 -11.959 1.00 86.75 72 GLU A CA 1
ATOM 548 C C . GLU A 1 72 ? 6.934 -1.364 -10.825 1.00 86.75 72 GLU A C 1
ATOM 550 O O . GLU A 1 72 ? 5.934 -0.940 -10.244 1.00 86.75 72 GLU A O 1
ATOM 555 N N . PHE A 1 73 ? 7.527 -2.513 -10.469 1.00 86.75 73 PHE A N 1
ATOM 556 C CA . PHE A 1 73 ? 7.079 -3.346 -9.351 1.00 86.75 73 PHE A CA 1
ATOM 557 C C . PHE A 1 73 ? 7.337 -2.676 -7.994 1.00 86.75 73 PHE A C 1
ATOM 559 O O . PHE A 1 73 ? 6.447 -2.663 -7.138 1.00 86.75 73 PHE A O 1
ATOM 566 N N . ARG A 1 74 ? 8.518 -2.065 -7.805 1.00 90.12 74 ARG A N 1
ATOM 567 C CA . ARG A 1 74 ? 8.832 -1.275 -6.606 1.00 90.12 74 ARG A CA 1
ATOM 568 C C . ARG A 1 74 ? 7.853 -0.120 -6.451 1.00 90.12 74 ARG A C 1
ATOM 570 O O . ARG A 1 74 ? 7.232 0.014 -5.401 1.00 90.12 74 ARG A O 1
ATOM 577 N N . LYS A 1 75 ? 7.692 0.686 -7.502 1.00 90.94 75 LYS A N 1
ATOM 578 C CA . LYS A 1 75 ? 6.782 1.842 -7.516 1.00 90.94 75 LYS A CA 1
ATOM 579 C C . LYS A 1 75 ? 5.343 1.430 -7.166 1.00 90.94 75 LYS A C 1
ATOM 581 O O . LYS A 1 75 ? 4.726 2.081 -6.329 1.00 90.94 75 LYS A O 1
ATOM 586 N N . ALA A 1 76 ? 4.849 0.310 -7.708 1.00 90.31 76 ALA A N 1
ATOM 587 C CA . ALA A 1 76 ? 3.528 -0.239 -7.371 1.00 90.31 76 ALA A CA 1
ATOM 588 C C . ALA A 1 76 ? 3.398 -0.600 -5.881 1.00 90.31 76 ALA A C 1
ATOM 590 O O . ALA A 1 76 ? 2.400 -0.284 -5.236 1.00 90.31 76 ALA A O 1
ATOM 591 N N . SER A 1 77 ? 4.421 -1.268 -5.347 1.00 91.00 77 SER A N 1
ATOM 592 C CA . SER A 1 77 ? 4.472 -1.743 -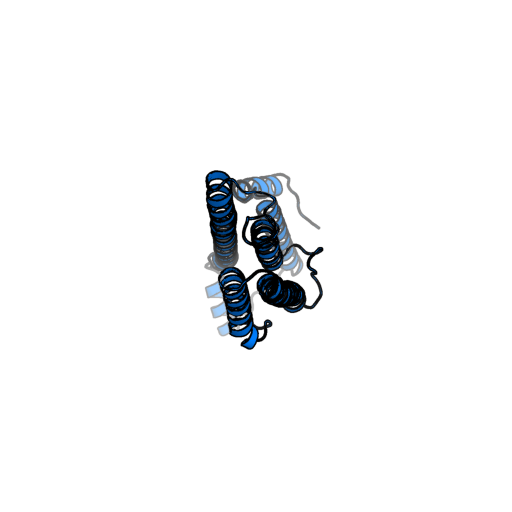3.962 1.00 91.00 77 SER A CA 1
ATOM 593 C C . SER A 1 77 ? 4.516 -0.572 -2.975 1.00 91.00 77 SER A C 1
ATOM 595 O O . SER A 1 77 ? 3.728 -0.510 -2.034 1.00 91.00 77 SER A O 1
ATOM 597 N N . VAL A 1 78 ? 5.366 0.423 -3.242 1.00 92.31 78 VAL A N 1
ATOM 598 C CA . VAL A 1 78 ? 5.454 1.650 -2.437 1.00 92.31 78 VAL A CA 1
ATOM 599 C C . VAL A 1 78 ? 4.149 2.443 -2.495 1.00 92.31 78 VAL A C 1
ATOM 601 O O . VAL A 1 78 ? 3.661 2.883 -1.456 1.00 92.31 78 VAL A O 1
ATOM 604 N N . LEU A 1 79 ? 3.543 2.580 -3.679 1.00 92.81 79 LEU A N 1
ATOM 605 C CA . LEU A 1 79 ? 2.255 3.256 -3.838 1.00 92.81 79 LEU A CA 1
ATOM 606 C C . LEU A 1 79 ? 1.155 2.590 -2.996 1.00 92.81 79 LEU A C 1
ATOM 608 O O . LEU A 1 79 ? 0.368 3.279 -2.344 1.00 92.81 79 LEU A O 1
ATOM 612 N N . LEU A 1 80 ? 1.115 1.255 -2.976 1.00 91.81 80 LEU A N 1
ATOM 613 C CA . LEU A 1 80 ? 0.179 0.503 -2.143 1.00 91.81 80 LEU A CA 1
ATOM 614 C C . LEU A 1 80 ? 0.396 0.820 -0.659 1.00 91.81 80 LEU A C 1
ATOM 616 O O . LEU A 1 80 ? -0.557 1.193 0.017 1.00 91.81 80 LEU A O 1
ATOM 620 N N . ILE A 1 81 ? 1.634 0.744 -0.162 1.00 93.31 81 ILE A N 1
ATOM 621 C CA . ILE A 1 81 ? 1.940 1.031 1.250 1.00 93.31 81 ILE A CA 1
ATOM 622 C C . ILE A 1 81 ? 1.527 2.465 1.614 1.00 93.31 81 ILE A C 1
ATOM 624 O O . ILE A 1 81 ? 0.797 2.669 2.583 1.00 93.31 81 ILE A O 1
ATOM 628 N N . VAL A 1 82 ? 1.933 3.454 0.813 1.00 93.94 82 VAL A N 1
ATOM 629 C CA . VAL A 1 82 ? 1.654 4.877 1.073 1.00 93.94 82 VAL A CA 1
ATOM 630 C C . VAL A 1 82 ? 0.157 5.171 1.081 1.00 93.94 82 VAL A C 1
ATOM 632 O O . VAL A 1 82 ? -0.311 5.937 1.917 1.00 93.94 82 VAL A O 1
ATOM 635 N N . THR A 1 83 ? -0.612 4.554 0.185 1.00 94.44 83 THR A N 1
ATOM 636 C CA . THR A 1 83 ? -2.068 4.759 0.147 1.00 94.44 83 THR A CA 1
ATOM 637 C C . THR A 1 83 ? -2.808 4.009 1.252 1.00 94.44 83 THR A C 1
ATOM 639 O O . THR A 1 83 ? -3.932 4.385 1.571 1.00 94.44 83 THR A O 1
ATOM 642 N N . TRP A 1 84 ? -2.201 2.984 1.859 1.00 95.00 84 TRP A N 1
ATOM 643 C CA . TRP A 1 84 ? -2.828 2.161 2.897 1.00 95.00 84 TRP A CA 1
ATOM 644 C C . TRP A 1 84 ? -2.517 2.607 4.329 1.00 95.00 84 TRP A C 1
ATOM 646 O O . TRP A 1 84 ? -3.364 2.439 5.201 1.00 95.00 84 TRP A O 1
ATOM 656 N N . VAL A 1 85 ? -1.352 3.207 4.592 1.00 94.88 85 VAL A N 1
ATOM 657 C CA . VAL A 1 85 ? -0.981 3.734 5.925 1.00 94.88 85 VAL A CA 1
ATOM 658 C C . VAL A 1 85 ? -1.980 4.763 6.495 1.00 94.88 85 VAL A C 1
ATOM 660 O O . VAL A 1 85 ? -2.228 4.727 7.700 1.00 94.88 85 VAL A O 1
ATOM 663 N N . PRO A 1 86 ? -2.608 5.649 5.699 1.00 96.12 86 PRO A N 1
ATOM 664 C CA . PRO A 1 86 ? -3.604 6.583 6.217 1.00 96.12 86 PRO A CA 1
ATOM 665 C C . PRO A 1 86 ? -4.849 5.928 6.830 1.00 96.12 86 PRO A C 1
ATOM 667 O O . PRO A 1 86 ? -5.468 6.536 7.694 1.00 96.12 86 PRO A O 1
ATOM 670 N N . PHE A 1 87 ? -5.221 4.706 6.433 1.00 95.38 87 PHE A N 1
ATOM 671 C CA . PHE A 1 87 ? -6.421 4.030 6.948 1.00 95.38 87 PHE A CA 1
ATOM 672 C C . PHE A 1 87 ? -6.365 3.740 8.460 1.00 95.38 87 PHE A C 1
ATOM 674 O O . PHE A 1 87 ? -7.275 4.176 9.164 1.00 95.38 87 PHE A O 1
ATOM 681 N N . PRO A 1 88 ? -5.340 3.048 9.005 1.00 94.94 88 PRO A N 1
ATOM 682 C CA . PRO A 1 88 ? -5.234 2.835 10.449 1.00 94.94 88 PRO A CA 1
ATOM 683 C C . PRO A 1 88 ? -5.054 4.144 11.228 1.00 94.94 88 PRO A C 1
ATOM 685 O O . PRO A 1 88 ? -5.598 4.273 12.320 1.00 94.94 88 PRO A O 1
ATOM 688 N N . LEU A 1 89 ? -4.362 5.138 10.659 1.00 95.56 89 LEU A N 1
ATOM 689 C CA . LEU A 1 89 ? -4.247 6.464 11.276 1.00 95.56 89 LEU A CA 1
ATOM 690 C C . LEU A 1 89 ? -5.614 7.148 11.383 1.00 95.56 89 LEU A C 1
ATOM 692 O O . LEU A 1 89 ? -5.970 7.640 12.449 1.00 95.56 89 LEU A O 1
ATOM 696 N N . TRP A 1 90 ? -6.403 7.135 10.307 1.00 96.06 90 TRP A N 1
ATOM 697 C CA . TRP A 1 90 ? -7.752 7.699 10.301 1.00 96.06 90 TRP A CA 1
ATOM 698 C C . TRP A 1 90 ? -8.678 6.968 11.274 1.00 96.06 90 TRP A C 1
ATOM 700 O O . TRP A 1 90 ? -9.401 7.613 12.028 1.00 96.06 90 TRP A O 1
ATOM 710 N N . PHE A 1 91 ? -8.598 5.633 11.324 1.00 94.25 91 PHE A N 1
ATOM 711 C CA . PHE A 1 91 ? -9.321 4.826 12.307 1.00 94.25 91 PHE A CA 1
ATOM 712 C C . PHE A 1 91 ? -8.993 5.261 13.740 1.00 94.25 91 PHE A C 1
ATOM 714 O O . PHE A 1 91 ? -9.898 5.513 14.530 1.00 94.25 91 PHE A O 1
ATOM 721 N N . PHE A 1 92 ? -7.704 5.399 14.059 1.00 94.50 92 PHE A N 1
ATOM 722 C CA . PHE A 1 92 ? -7.252 5.791 15.391 1.00 94.50 92 PHE A CA 1
ATOM 723 C C . PHE A 1 92 ? -7.705 7.202 15.784 1.00 94.50 92 PHE A C 1
ATOM 725 O O . PHE A 1 92 ? -8.039 7.425 16.941 1.00 94.50 92 PHE A O 1
ATOM 732 N N . LEU A 1 93 ? -7.740 8.144 14.838 1.00 94.81 93 LEU A N 1
ATOM 733 C CA . LEU A 1 93 ? -8.186 9.522 15.088 1.00 94.81 93 LEU A CA 1
ATOM 734 C C . LEU A 1 93 ? -9.711 9.664 15.197 1.00 94.81 93 LEU A C 1
ATOM 736 O O . LEU A 1 93 ? -10.190 10.623 15.802 1.00 94.81 93 LEU A O 1
ATOM 740 N N . SER A 1 94 ? -10.459 8.732 14.608 1.00 93.50 94 SER A N 1
ATOM 741 C CA . SER A 1 94 ? -11.922 8.710 14.649 1.00 93.50 94 SER A CA 1
ATOM 742 C C . SER A 1 94 ? -12.465 8.398 16.060 1.00 93.50 94 SER A C 1
ATOM 744 O O . SER A 1 94 ? -11.690 7.994 16.936 1.00 93.50 94 SER A O 1
ATOM 746 N N . PRO A 1 95 ? -13.789 8.508 16.290 1.00 90.12 95 PRO A N 1
ATOM 747 C CA . PRO A 1 95 ? -14.436 8.169 17.564 1.00 90.12 95 PRO A CA 1
ATOM 748 C C . PRO A 1 95 ? -14.226 6.715 17.977 1.00 90.12 95 PRO A C 1
ATOM 750 O O . PRO A 1 95 ? -14.358 6.370 19.147 1.00 90.12 95 PRO A O 1
ATOM 753 N N . GLU A 1 96 ? -13.872 5.853 17.023 1.00 88.62 96 GLU A N 1
ATOM 754 C CA . GLU A 1 96 ? -13.544 4.467 17.321 1.00 88.62 96 GLU A CA 1
ATOM 755 C C . GLU A 1 96 ? -12.181 4.324 18.008 1.00 88.62 96 GLU A C 1
ATOM 757 O O . GLU A 1 96 ? -11.973 3.368 18.743 1.00 88.62 96 GLU A O 1
ATOM 762 N N . GLY A 1 97 ? -11.245 5.249 17.809 1.00 89.62 97 GLY A N 1
ATOM 763 C CA . GLY A 1 97 ? -9.948 5.228 18.481 1.00 89.62 97 GLY A CA 1
ATOM 764 C C . GLY A 1 97 ? -9.924 6.141 19.700 1.00 89.62 97 GLY A C 1
ATOM 765 O O . GLY A 1 97 ? -10.398 5.772 20.770 1.00 89.62 97 GLY A O 1
ATOM 766 N N . ILE A 1 98 ? -9.315 7.317 19.542 1.00 92.25 98 ILE A N 1
ATOM 767 C CA . ILE A 1 98 ? -9.176 8.310 20.620 1.00 92.25 98 ILE A CA 1
ATOM 768 C C . ILE A 1 98 ? -10.247 9.407 20.586 1.00 92.25 98 ILE A C 1
ATOM 770 O O . ILE A 1 98 ? -10.276 10.217 21.507 1.00 92.25 98 ILE A O 1
ATOM 774 N N . GLY A 1 99 ? -11.078 9.467 19.537 1.00 90.31 99 GLY A N 1
ATOM 775 C CA . GLY A 1 99 ? -12.118 10.495 19.399 1.00 90.3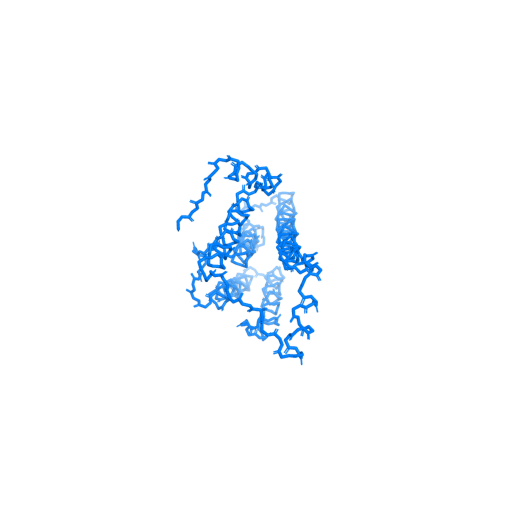1 99 GLY A CA 1
ATOM 776 C C . GLY A 1 99 ? -11.565 11.912 19.282 1.00 90.31 99 GLY A C 1
ATOM 777 O O . GLY A 1 99 ? -12.031 12.824 19.950 1.00 90.31 99 GLY A O 1
ATOM 778 N N . LEU A 1 100 ? -10.523 12.113 18.466 1.00 94.50 100 LEU A N 1
ATOM 779 C CA . LEU A 1 100 ? -10.035 13.470 18.185 1.00 94.50 100 LEU A CA 1
ATOM 780 C C . LEU A 1 100 ? -10.943 14.188 17.173 1.00 94.50 100 LEU A C 1
ATOM 782 O O . LEU A 1 100 ? -11.041 15.414 17.174 1.00 94.50 100 LEU A O 1
ATOM 786 N N . ILE A 1 101 ? -11.564 13.418 16.277 1.00 93.69 101 ILE A N 1
ATOM 787 C CA . ILE A 1 101 ? -12.490 13.898 15.252 1.00 93.69 101 ILE A CA 1
ATOM 788 C C . ILE A 1 101 ? -13.855 13.281 15.537 1.00 93.69 101 ILE A C 1
ATOM 790 O O . ILE A 1 101 ? -14.052 12.103 15.258 1.00 93.69 101 ILE A O 1
ATOM 794 N N . ASP A 1 102 ? -14.793 14.087 16.027 1.00 91.75 102 ASP A N 1
ATOM 795 C CA . ASP A 1 102 ? -16.134 13.614 16.408 1.00 91.75 102 ASP A CA 1
ATOM 796 C C . ASP A 1 102 ? -17.229 13.968 15.392 1.00 91.75 102 ASP A C 1
ATOM 798 O O . ASP A 1 102 ? -18.356 13.480 15.476 1.00 91.75 102 ASP A O 1
ATOM 802 N N . ASP A 1 103 ? -16.912 14.801 14.396 1.00 94.75 103 ASP A N 1
ATOM 803 C CA . ASP A 1 103 ? -17.869 15.182 13.361 1.00 94.75 103 ASP A CA 1
ATOM 804 C C . ASP A 1 103 ? -18.097 14.024 12.374 1.00 94.75 103 ASP A C 1
ATOM 806 O O . ASP A 1 103 ? -17.225 13.654 11.580 1.00 94.75 103 ASP A O 1
ATOM 810 N N . ILE A 1 104 ? -19.315 13.476 12.405 1.00 93.00 104 ILE A N 1
ATOM 811 C CA . ILE A 1 104 ? -19.773 12.371 11.554 1.00 93.00 104 ILE A CA 1
ATOM 812 C C . ILE A 1 104 ? -19.573 12.685 10.065 1.00 93.00 104 ILE A C 1
ATOM 814 O O . ILE A 1 104 ? -19.168 11.798 9.306 1.00 93.00 104 ILE A O 1
ATOM 818 N N . LEU A 1 105 ? -19.821 13.927 9.636 1.00 94.31 105 LEU A N 1
ATOM 819 C CA . LEU A 1 105 ? -19.656 14.327 8.237 1.00 94.31 105 LEU A CA 1
ATOM 820 C C . LEU A 1 105 ? -18.183 14.276 7.830 1.00 94.31 105 LEU A C 1
ATOM 822 O O . LEU A 1 105 ? -17.858 13.759 6.759 1.00 94.31 105 LEU A O 1
ATOM 826 N N . VAL A 1 106 ? -17.288 14.752 8.698 1.00 94.56 106 VAL A N 1
ATOM 827 C CA . VAL A 1 106 ? -15.838 14.718 8.456 1.00 94.56 106 VAL A CA 1
ATOM 828 C C . VAL A 1 106 ? -15.337 13.277 8.403 1.00 94.56 106 VAL A C 1
ATOM 830 O O . VAL A 1 106 ? -14.583 12.928 7.495 1.00 94.56 106 VAL A O 1
ATOM 833 N N . ILE A 1 107 ? -15.793 12.414 9.315 1.00 94.19 107 ILE A N 1
ATOM 834 C CA . ILE A 1 107 ? -15.409 10.995 9.353 1.00 94.19 107 ILE A CA 1
ATOM 835 C C . ILE A 1 107 ? -15.820 10.283 8.061 1.00 94.19 107 ILE A C 1
ATOM 837 O O . ILE A 1 107 ? -14.992 9.614 7.434 1.00 94.19 107 ILE A O 1
ATOM 841 N N . GLN A 1 108 ? -17.081 10.437 7.642 1.00 94.44 108 GLN A N 1
ATOM 842 C CA . GLN A 1 108 ? -17.598 9.820 6.418 1.00 94.44 108 GLN A CA 1
ATOM 843 C C . GLN A 1 108 ? -16.874 10.339 5.173 1.00 94.44 108 GLN A C 1
ATOM 845 O O . GLN A 1 108 ? -16.481 9.548 4.309 1.00 94.44 108 GLN A O 1
ATOM 850 N N . MET A 1 109 ? -16.645 11.652 5.100 1.00 96.25 109 MET A N 1
ATOM 851 C CA . MET A 1 109 ? -15.894 12.266 4.009 1.00 96.25 109 MET A CA 1
ATOM 852 C C . MET A 1 109 ? -14.453 11.753 3.960 1.00 96.25 109 MET A C 1
ATOM 854 O O . MET A 1 109 ? -13.967 11.428 2.879 1.00 96.25 109 MET A O 1
ATOM 858 N N . GLY A 1 110 ? -13.790 11.609 5.109 1.00 95.44 110 GLY A N 1
ATOM 859 C CA . GLY A 1 110 ? -12.439 11.058 5.194 1.00 95.44 110 GLY A CA 1
ATOM 860 C C . GLY A 1 110 ? -12.360 9.617 4.697 1.00 95.44 110 GLY A C 1
ATOM 861 O O . GLY A 1 110 ? -11.512 9.304 3.862 1.00 95.44 110 GLY A O 1
ATOM 862 N N . TRP A 1 111 ? -13.292 8.749 5.107 1.00 94.12 111 TRP A N 1
ATOM 863 C CA . TRP A 1 111 ? -13.354 7.376 4.594 1.00 94.12 111 TRP A CA 1
ATOM 864 C C . TRP A 1 111 ? -13.581 7.323 3.083 1.00 94.12 111 TRP A C 1
ATOM 866 O O . TRP A 1 111 ? -12.925 6.538 2.388 1.00 94.12 111 TRP A O 1
ATOM 876 N N . ALA A 1 112 ? -14.487 8.153 2.563 1.00 96.12 112 ALA A N 1
ATOM 877 C CA . ALA A 1 112 ? -14.745 8.243 1.131 1.00 96.12 112 ALA A CA 1
ATOM 878 C C . ALA A 1 112 ? -13.505 8.740 0.373 1.00 96.12 112 ALA A C 1
ATOM 880 O O . ALA A 1 112 ? -13.092 8.121 -0.610 1.00 96.12 112 ALA A O 1
ATOM 881 N N . PHE A 1 113 ? -12.870 9.803 0.867 1.00 95.69 113 PHE A N 1
ATOM 882 C CA . PHE A 1 113 ? -11.670 10.387 0.280 1.00 95.69 113 PHE A CA 1
ATOM 883 C C . PHE A 1 113 ? -10.510 9.387 0.236 1.00 95.69 113 PHE A C 1
ATOM 885 O O . PHE A 1 113 ? -9.926 9.186 -0.828 1.00 95.69 113 PHE A O 1
ATOM 892 N N . LEU A 1 114 ? -10.220 8.698 1.345 1.00 94.62 114 LEU A N 1
ATOM 893 C CA . LEU A 1 114 ? -9.169 7.676 1.404 1.00 94.62 114 LEU A CA 1
ATOM 894 C C . LEU A 1 114 ? -9.431 6.521 0.430 1.00 94.62 114 LEU A C 1
ATOM 896 O O . LEU A 1 114 ? -8.515 6.066 -0.257 1.00 94.62 114 LEU A O 1
ATOM 900 N N . ASN A 1 115 ? -10.684 6.071 0.316 1.00 94.19 115 ASN A N 1
ATOM 901 C CA . ASN A 1 115 ? -11.062 5.024 -0.634 1.00 94.19 115 ASN A CA 1
ATOM 902 C C . ASN A 1 115 ? -10.896 5.465 -2.090 1.00 94.19 115 ASN A C 1
ATOM 904 O O . ASN A 1 115 ? -10.379 4.692 -2.901 1.00 94.19 115 ASN A O 1
ATOM 908 N N . ILE A 1 116 ? -11.331 6.682 -2.425 1.00 93.81 116 ILE A N 1
ATOM 909 C CA . ILE A 1 116 ? -11.176 7.250 -3.767 1.00 93.81 116 ILE A CA 1
ATOM 910 C C . ILE A 1 116 ? -9.688 7.375 -4.081 1.00 93.81 116 ILE A C 1
ATOM 912 O O . ILE A 1 116 ? -9.228 6.808 -5.070 1.00 93.81 116 ILE A O 1
ATOM 916 N N . LEU A 1 117 ? -8.919 8.029 -3.211 1.00 93.19 117 LEU A N 1
ATOM 917 C CA . LEU A 1 117 ? -7.490 8.240 -3.411 1.00 93.19 117 LEU A CA 1
ATOM 918 C C . LEU A 1 117 ? -6.745 6.911 -3.586 1.00 93.19 117 LEU A C 1
ATOM 920 O O . LEU A 1 117 ? -5.985 6.766 -4.541 1.00 93.19 117 LEU A O 1
ATOM 924 N N . SER A 1 118 ? -6.996 5.922 -2.725 1.00 92.38 118 SER A N 1
ATOM 925 C CA . SER A 1 118 ? -6.335 4.616 -2.807 1.00 92.38 118 SER A CA 1
ATOM 926 C C . SER A 1 118 ? -6.698 3.864 -4.093 1.00 92.38 118 SER A C 1
ATOM 928 O O . SER A 1 118 ? -5.811 3.471 -4.854 1.00 92.38 118 SER A O 1
ATOM 930 N N . LYS A 1 119 ? -7.993 3.702 -4.391 1.00 89.12 119 LYS A N 1
ATOM 931 C CA . LYS A 1 119 ? -8.443 2.890 -5.534 1.00 89.12 119 LYS A CA 1
ATOM 932 C C . LYS A 1 119 ? -8.149 3.557 -6.871 1.00 89.12 119 LYS A C 1
ATOM 934 O O . LYS A 1 119 ? -7.629 2.891 -7.763 1.00 89.12 119 LYS A O 1
ATOM 939 N N . PHE A 1 120 ? -8.448 4.849 -7.022 1.00 91.38 120 PHE A N 1
ATOM 940 C CA . PHE A 1 120 ? -8.216 5.546 -8.288 1.00 91.38 120 PHE A CA 1
ATOM 941 C C . PHE A 1 120 ? -6.728 5.616 -8.607 1.00 91.38 120 PHE A C 1
ATOM 943 O O . PHE A 1 120 ? -6.339 5.249 -9.714 1.00 91.38 120 PHE A O 1
ATOM 950 N N . THR A 1 121 ? -5.887 6.000 -7.642 1.00 90.69 121 THR A N 1
ATOM 951 C CA . THR A 1 121 ? -4.437 6.073 -7.873 1.00 90.69 121 THR A CA 1
ATOM 952 C C . THR A 1 121 ? -3.876 4.706 -8.258 1.00 90.69 121 THR A C 1
ATOM 954 O O . THR A 1 121 ? -3.087 4.608 -9.196 1.00 90.69 121 THR A O 1
ATOM 957 N N . PHE A 1 122 ? -4.336 3.631 -7.609 1.00 88.19 122 PHE A N 1
ATOM 958 C CA . PHE A 1 122 ? -3.911 2.276 -7.949 1.00 88.19 122 PHE A CA 1
ATOM 959 C C . PHE A 1 122 ? -4.378 1.834 -9.347 1.00 88.19 122 PHE A C 1
ATOM 961 O O . PHE A 1 122 ? -3.583 1.285 -10.110 1.00 88.19 122 PHE A O 1
ATOM 968 N N . ILE A 1 123 ? -5.633 2.107 -9.721 1.00 90.38 123 ILE A N 1
ATOM 969 C CA . ILE A 1 123 ? -6.174 1.775 -11.051 1.00 90.38 123 ILE A CA 1
ATOM 970 C C . ILE A 1 123 ? -5.405 2.513 -12.149 1.00 90.38 123 ILE A C 1
ATOM 972 O O . ILE A 1 123 ? -4.924 1.872 -13.085 1.00 90.38 123 ILE A O 1
ATOM 976 N N . PHE A 1 124 ? -5.249 3.834 -12.022 1.00 89.69 124 PHE A N 1
ATOM 977 C CA . PHE A 1 124 ? -4.503 4.639 -12.992 1.00 89.69 124 PHE A CA 1
ATOM 978 C C . PHE A 1 124 ? -3.059 4.160 -13.125 1.00 89.69 124 PHE A C 1
ATOM 980 O O . PHE A 1 124 ? -2.537 4.041 -14.235 1.00 89.69 124 PHE A O 1
ATOM 987 N N . TYR A 1 125 ? -2.421 3.834 -12.002 1.00 89.69 125 TYR A N 1
ATOM 988 C CA . TYR A 1 125 ? -1.058 3.331 -12.010 1.00 89.69 125 TYR A CA 1
ATOM 989 C C . TYR A 1 125 ? -0.944 1.982 -12.737 1.00 89.69 125 TYR A C 1
ATOM 991 O O . TYR A 1 125 ? -0.094 1.824 -13.613 1.00 89.69 125 TYR A O 1
ATOM 999 N N . ILE A 1 126 ? -1.823 1.018 -12.445 1.00 86.25 126 ILE A N 1
ATOM 1000 C CA . ILE A 1 126 ? -1.816 -0.289 -13.122 1.00 86.25 126 ILE A CA 1
ATOM 1001 C C . ILE A 1 126 ? -2.102 -0.152 -14.622 1.00 86.25 126 ILE A C 1
ATOM 1003 O O . ILE A 1 126 ? -1.456 -0.830 -15.423 1.00 86.25 126 ILE A O 1
ATOM 1007 N N . GLN A 1 127 ? -3.024 0.731 -15.016 1.00 89.06 127 GLN A N 1
ATOM 1008 C CA . GLN A 1 127 ? -3.283 1.027 -16.428 1.00 89.06 127 GLN A CA 1
ATOM 1009 C C . GLN A 1 127 ? -2.026 1.568 -17.115 1.00 89.06 127 GLN A C 1
ATOM 1011 O O . GLN A 1 127 ? -1.603 1.011 -18.125 1.00 89.06 127 GLN A O 1
ATOM 1016 N N . ARG A 1 128 ? -1.349 2.548 -16.505 1.00 88.50 128 ARG A N 1
ATOM 1017 C CA . ARG A 1 128 ? -0.079 3.085 -17.014 1.00 88.50 128 ARG A CA 1
ATOM 1018 C C . ARG A 1 128 ? 0.987 1.999 -17.182 1.00 88.50 128 ARG A C 1
ATOM 1020 O O . ARG A 1 128 ? 1.655 1.951 -18.214 1.00 88.50 128 ARG A O 1
ATOM 1027 N N . VAL A 1 129 ? 1.157 1.120 -16.192 1.00 86.50 129 VAL A N 1
ATOM 1028 C CA . VAL A 1 129 ? 2.125 0.008 -16.270 1.00 86.50 129 VAL A CA 1
ATOM 1029 C C . VAL A 1 129 ? 1.769 -0.944 -17.412 1.00 86.50 129 VAL A C 1
ATOM 1031 O O . VAL A 1 129 ? 2.652 -1.374 -18.159 1.00 86.50 129 VAL A O 1
ATOM 1034 N N . LYS A 1 130 ? 0.481 -1.259 -17.574 1.00 84.75 130 LYS A N 1
ATOM 1035 C CA . LYS A 1 130 ? -0.012 -2.118 -18.653 1.00 84.75 130 LYS A CA 1
ATOM 1036 C C . LYS A 1 130 ? 0.253 -1.497 -20.026 1.00 84.75 130 LYS A C 1
ATOM 1038 O O . LYS A 1 130 ? 0.768 -2.193 -20.899 1.00 84.75 130 LYS A O 1
ATOM 1043 N N . ASP A 1 131 ? -0.029 -0.211 -20.193 1.00 85.19 131 ASP A N 1
ATOM 1044 C CA . ASP A 1 131 ? 0.198 0.510 -21.448 1.00 85.19 131 ASP A CA 1
ATOM 1045 C C . ASP A 1 131 ? 1.690 0.558 -21.791 1.00 85.19 131 ASP A C 1
ATOM 1047 O O . ASP A 1 131 ? 2.084 0.214 -22.907 1.00 85.19 131 ASP A O 1
ATOM 1051 N N . ASN A 1 132 ? 2.547 0.859 -20.809 1.00 82.06 132 ASN A N 1
ATOM 1052 C CA . ASN A 1 132 ? 4.002 0.806 -20.969 1.00 82.06 132 ASN A CA 1
ATOM 1053 C C . ASN A 1 132 ? 4.479 -0.591 -21.389 1.00 82.06 132 ASN A C 1
ATOM 1055 O O . ASN A 1 132 ? 5.325 -0.724 -22.275 1.00 82.06 132 ASN A O 1
ATOM 1059 N N . TYR A 1 133 ? 3.929 -1.648 -20.791 1.00 82.75 133 TYR A N 1
ATOM 1060 C CA . TYR A 1 133 ? 4.279 -3.021 -21.142 1.00 82.75 133 TYR A CA 1
ATOM 1061 C C . TYR A 1 133 ? 3.841 -3.385 -22.568 1.00 82.75 133 TYR A C 1
ATOM 1063 O O . TYR A 1 133 ? 4.641 -3.917 -23.343 1.00 82.75 133 TYR A O 1
ATOM 1071 N N . CYS A 1 134 ? 2.604 -3.053 -22.948 1.00 81.00 134 CYS A N 1
ATOM 1072 C CA . CYS A 1 134 ? 2.094 -3.248 -24.305 1.00 81.00 134 CYS A CA 1
ATOM 1073 C C . CYS A 1 134 ? 2.926 -2.481 -25.342 1.00 81.00 134 CYS A C 1
ATOM 1075 O O . CYS A 1 134 ? 3.284 -3.054 -26.372 1.00 81.00 134 CYS A O 1
ATOM 1077 N N . ASN A 1 135 ? 3.306 -1.237 -25.044 1.00 82.31 135 ASN A N 1
ATOM 1078 C CA . ASN A 1 135 ? 4.169 -0.428 -25.903 1.00 82.31 135 ASN A CA 1
ATOM 1079 C C . ASN A 1 135 ? 5.554 -1.064 -26.069 1.00 82.31 135 ASN A C 1
ATOM 1081 O O . ASN A 1 135 ? 6.028 -1.205 -27.195 1.00 82.31 135 ASN A O 1
ATOM 1085 N N . ARG A 1 136 ? 6.176 -1.549 -24.985 1.00 79.44 136 ARG A N 1
ATOM 1086 C CA . ARG A 1 136 ? 7.469 -2.255 -25.064 1.00 79.44 136 ARG A CA 1
ATOM 1087 C C . ARG A 1 136 ? 7.388 -3.536 -25.892 1.00 79.44 136 ARG A C 1
ATOM 1089 O O . ARG A 1 136 ? 8.303 -3.821 -26.661 1.00 79.44 136 ARG A O 1
ATOM 1096 N N . LEU A 1 137 ? 6.304 -4.303 -25.768 1.00 77.88 137 LEU A N 1
ATOM 1097 C CA . LEU A 1 137 ? 6.091 -5.495 -26.593 1.00 77.88 137 LEU A CA 1
ATOM 1098 C C . LEU A 1 137 ? 5.883 -5.150 -28.069 1.00 77.88 137 LEU A C 1
ATOM 1100 O O . LEU A 1 137 ? 6.417 -5.849 -28.931 1.00 77.88 137 LEU A O 1
ATOM 1104 N N . LYS A 1 138 ? 5.133 -4.081 -28.357 1.00 83.00 138 LYS A N 1
ATOM 1105 C CA . LYS A 1 138 ? 4.912 -3.590 -29.719 1.00 83.00 138 LYS A CA 1
ATOM 1106 C C . LYS A 1 138 ? 6.231 -3.159 -30.364 1.00 83.00 138 LYS A C 1
ATOM 1108 O O . LYS A 1 138 ? 6.569 -3.688 -31.416 1.00 83.00 138 LYS A O 1
ATOM 1113 N N . VAL A 1 139 ? 7.025 -2.337 -29.676 1.00 81.12 139 VAL A N 1
ATOM 1114 C CA . VAL A 1 139 ? 8.358 -1.912 -30.139 1.00 81.12 139 VAL A CA 1
ATOM 1115 C C . VAL A 1 139 ? 9.284 -3.114 -30.347 1.00 81.12 139 VAL A C 1
ATOM 1117 O O . VAL A 1 139 ? 9.930 -3.224 -31.385 1.00 81.12 139 VAL A O 1
ATOM 1120 N N . LYS A 1 140 ? 9.319 -4.076 -29.413 1.00 80.31 140 LYS A N 1
ATOM 1121 C CA . LYS A 1 140 ? 10.146 -5.287 -29.565 1.00 80.31 140 LYS A CA 1
ATOM 1122 C C . LYS A 1 140 ? 9.742 -6.114 -30.791 1.00 80.31 140 LYS A C 1
ATOM 1124 O O . LYS A 1 140 ? 10.610 -6.648 -31.484 1.00 80.31 140 LYS A O 1
ATOM 1129 N N . ARG A 1 141 ? 8.437 -6.217 -31.065 1.00 78.19 141 ARG A N 1
ATOM 1130 C CA . ARG A 1 141 ? 7.909 -6.888 -32.259 1.00 78.19 141 ARG A CA 1
ATOM 1131 C C . ARG A 1 141 ? 8.277 -6.134 -33.534 1.00 78.19 141 ARG A C 1
ATOM 1133 O O . ARG A 1 141 ? 8.666 -6.786 -34.490 1.00 78.19 141 ARG A O 1
ATOM 1140 N N . GLU A 1 142 ? 8.190 -4.808 -33.547 1.00 80.50 142 GLU A N 1
ATOM 1141 C CA . GLU A 1 142 ? 8.561 -3.980 -34.703 1.00 80.50 142 GLU A CA 1
ATOM 1142 C C . GLU A 1 142 ? 10.062 -4.066 -35.003 1.00 80.50 142 GLU A C 1
ATOM 1144 O O . GLU A 1 142 ? 10.438 -4.261 -36.152 1.00 80.50 142 GLU A O 1
ATOM 1149 N N . LEU A 1 143 ? 10.924 -4.049 -33.984 1.00 77.44 143 LEU A N 1
ATOM 1150 C CA . LEU A 1 143 ? 12.371 -4.219 -34.165 1.00 77.44 143 LEU A CA 1
ATOM 1151 C C . LEU A 1 143 ? 12.742 -5.623 -34.672 1.00 77.44 143 LEU A C 1
ATOM 1153 O O . LEU A 1 143 ? 13.622 -5.768 -35.516 1.00 77.44 143 LEU A O 1
ATOM 1157 N N . THR A 1 144 ? 12.048 -6.660 -34.196 1.00 74.75 144 THR A N 1
ATOM 1158 C CA . THR A 1 144 ? 12.284 -8.047 -34.644 1.00 74.75 144 THR A CA 1
ATOM 1159 C C . THR A 1 144 ? 11.660 -8.313 -36.026 1.00 74.75 144 THR A C 1
ATOM 1161 O O . THR A 1 144 ? 12.224 -9.041 -36.842 1.00 74.75 144 THR A O 1
ATOM 1164 N N . GLY A 1 145 ? 10.510 -7.698 -36.316 1.00 61.66 145 GLY A N 1
ATOM 1165 C CA . GLY A 1 145 ? 9.762 -7.836 -37.569 1.00 61.66 145 GLY A CA 1
ATOM 1166 C C . GLY A 1 145 ? 10.361 -7.037 -38.727 1.00 61.66 145 GLY A C 1
ATOM 1167 O O . GLY A 1 145 ? 10.506 -7.576 -39.821 1.00 61.66 145 GLY A O 1
ATOM 1168 N N . SER A 1 146 ? 10.811 -5.804 -38.489 1.00 52.84 146 SER A N 1
ATOM 1169 C CA . SER A 1 146 ? 11.519 -4.999 -39.498 1.00 52.84 146 SER A CA 1
ATOM 1170 C C . SER A 1 146 ? 12.927 -5.523 -39.803 1.00 52.84 146 SER A C 1
ATOM 1172 O O . SER A 1 146 ? 13.481 -5.196 -40.847 1.00 52.84 146 SER A O 1
ATOM 1174 N N . GLY A 1 147 ? 13.493 -6.384 -38.948 1.00 48.34 147 GLY A N 1
ATOM 1175 C CA . GLY A 1 147 ? 14.731 -7.121 -39.228 1.00 48.34 147 GLY A CA 1
ATOM 1176 C C . GLY A 1 147 ? 14.553 -8.369 -40.103 1.00 48.34 147 GLY A C 1
ATOM 1177 O O . GLY A 1 147 ? 15.547 -8.887 -40.597 1.00 48.34 147 GLY A O 1
ATOM 1178 N N . SER A 1 148 ? 13.314 -8.833 -40.314 1.00 44.94 148 SER A N 1
ATOM 1179 C CA . SER A 1 148 ? 12.997 -10.037 -41.110 1.00 44.94 148 SER A CA 1
ATOM 1180 C C . SER A 1 148 ? 12.164 -9.731 -42.368 1.00 44.94 148 SER A C 1
ATOM 1182 O O . SER A 1 148 ? 11.833 -10.634 -43.129 1.00 44.94 148 SER A O 1
ATOM 1184 N N . GLY A 1 149 ? 11.798 -8.461 -42.583 1.00 41.50 149 GLY A N 1
ATOM 1185 C CA . GLY A 1 149 ? 10.980 -7.999 -43.712 1.00 41.50 149 GLY A CA 1
ATOM 1186 C C . GLY A 1 149 ? 11.770 -7.492 -44.921 1.00 41.50 149 GLY A C 1
ATOM 1187 O O . GLY A 1 149 ? 11.180 -7.241 -45.966 1.00 41.50 149 GLY A O 1
ATOM 1188 N N . ALA A 1 150 ? 13.094 -7.376 -44.814 1.00 41.69 150 ALA A N 1
ATOM 1189 C CA . ALA A 1 150 ? 13.971 -7.238 -45.969 1.00 41.69 150 ALA A CA 1
ATOM 1190 C C . ALA A 1 150 ? 14.539 -8.618 -46.308 1.00 41.69 150 ALA A C 1
ATOM 1192 O O . ALA A 1 150 ? 15.737 -8.848 -46.173 1.00 41.69 150 ALA A O 1
ATOM 1193 N N . VAL A 1 151 ? 13.673 -9.543 -46.742 1.00 44.50 151 VAL A N 1
ATOM 1194 C CA . VAL A 1 151 ? 14.140 -10.644 -47.591 1.00 44.50 151 VAL A CA 1
ATOM 1195 C C . VAL A 1 151 ? 14.632 -9.968 -48.859 1.00 44.50 151 VAL A C 1
ATOM 1197 O O . VAL A 1 151 ? 13.867 -9.644 -49.767 1.00 44.50 151 VAL A O 1
ATOM 1200 N N . ASN A 1 152 ? 15.923 -9.662 -48.863 1.00 45.66 152 ASN A N 1
ATOM 1201 C CA . ASN A 1 152 ? 16.645 -9.331 -50.067 1.00 45.66 152 ASN A CA 1
ATOM 1202 C C . ASN A 1 152 ? 16.404 -10.527 -51.003 1.00 45.66 152 ASN A C 1
ATOM 1204 O O . ASN A 1 152 ? 16.721 -11.650 -50.604 1.00 45.66 152 ASN A O 1
ATOM 1208 N N . PRO A 1 153 ? 15.851 -10.355 -52.217 1.00 46.91 153 PRO A N 1
ATOM 1209 C CA . PRO A 1 153 ? 15.625 -11.471 -53.143 1.00 46.91 153 PRO A CA 1
ATOM 1210 C C . PRO A 1 153 ? 16.897 -12.292 -53.428 1.00 46.91 153 PRO A C 1
ATOM 1212 O O . PRO A 1 153 ? 16.816 -13.420 -53.904 1.00 46.91 153 PRO A O 1
ATOM 1215 N N . ASN A 1 154 ? 18.068 -11.743 -53.087 1.00 48.69 154 ASN A N 1
ATOM 1216 C CA . ASN A 1 154 ? 19.365 -12.399 -53.171 1.00 48.69 154 ASN A CA 1
ATOM 1217 C C . ASN A 1 154 ? 19.647 -13.441 -52.069 1.00 48.69 154 ASN A C 1
ATOM 1219 O O . ASN A 1 154 ? 20.425 -14.353 -52.329 1.00 48.69 154 ASN A O 1
ATOM 1223 N N . GLU A 1 155 ? 19.020 -13.393 -50.885 1.00 47.69 155 GLU A N 1
ATOM 1224 C CA . GLU A 1 155 ? 19.320 -14.366 -49.809 1.00 47.69 155 GLU A CA 1
ATOM 1225 C C . GLU A 1 155 ? 18.749 -15.765 -50.101 1.00 47.69 155 GLU A C 1
ATOM 1227 O O . GLU A 1 155 ? 19.372 -16.777 -49.779 1.00 47.69 155 GLU A O 1
ATOM 1232 N N . GLY A 1 156 ? 17.603 -15.848 -50.789 1.00 44.28 156 GLY A N 1
ATOM 1233 C CA . GLY A 1 156 ? 17.048 -17.131 -51.241 1.00 44.28 156 GLY A CA 1
ATOM 1234 C C . GLY A 1 156 ? 17.917 -17.815 -52.303 1.00 44.28 156 GLY A C 1
ATOM 1235 O O . GLY A 1 156 ? 17.969 -19.043 -52.374 1.00 44.28 156 GLY A O 1
ATOM 1236 N N . MET A 1 157 ? 18.648 -17.027 -53.099 1.00 51.09 157 MET A N 1
ATOM 1237 C CA . MET A 1 157 ? 19.559 -17.537 -54.124 1.00 51.09 157 MET A CA 1
ATOM 1238 C C . MET A 1 157 ? 20.916 -17.946 -53.529 1.00 51.09 157 MET A C 1
ATOM 1240 O O . MET A 1 157 ? 21.491 -18.937 -53.975 1.00 51.09 157 MET A O 1
ATOM 1244 N N . GLU A 1 158 ? 21.391 -17.267 -52.477 1.00 50.62 158 GLU A N 1
ATOM 1245 C CA . GLU A 1 158 ? 22.592 -17.664 -51.723 1.00 50.62 158 GLU A CA 1
ATOM 1246 C C . GLU A 1 158 ? 22.391 -18.962 -50.927 1.00 50.62 158 GLU A C 1
ATOM 1248 O O . GLU A 1 158 ? 23.294 -19.799 -50.887 1.00 50.62 158 GLU A O 1
ATOM 1253 N N . GLN A 1 159 ? 21.202 -19.196 -50.358 1.00 47.62 159 GLN A N 1
ATOM 1254 C CA . GLN A 1 159 ? 20.887 -20.466 -49.687 1.00 47.62 159 GLN A CA 1
ATOM 1255 C C . GLN A 1 159 ? 20.828 -21.648 -50.672 1.00 47.62 159 GLN A C 1
ATOM 1257 O O . GLN A 1 159 ? 21.311 -22.740 -50.361 1.00 47.62 159 GLN A O 1
ATOM 1262 N N . LEU A 1 160 ? 20.303 -21.423 -51.883 1.00 46.41 160 LEU A N 1
ATOM 1263 C CA . LEU A 1 160 ? 20.288 -22.420 -52.959 1.00 46.41 160 LEU A CA 1
ATOM 1264 C C . LEU A 1 160 ? 21.701 -22.665 -53.532 1.00 46.41 160 LEU A C 1
ATOM 1266 O O . LEU A 1 160 ? 22.063 -23.810 -53.797 1.00 46.41 160 LEU A O 1
ATOM 1270 N N . ALA A 1 161 ? 22.526 -21.618 -53.661 1.00 50.12 161 ALA A N 1
ATOM 1271 C CA . ALA A 1 161 ? 23.931 -21.718 -54.072 1.00 50.12 161 ALA A CA 1
ATOM 1272 C C . ALA A 1 161 ? 24.801 -22.441 -53.025 1.00 50.12 161 ALA A C 1
ATOM 1274 O O . ALA A 1 161 ? 25.670 -23.236 -53.391 1.00 50.12 161 ALA A O 1
ATOM 1275 N N . GLY A 1 162 ? 24.510 -22.244 -51.733 1.00 47.00 162 GLY A N 1
ATOM 1276 C CA . GLY A 1 162 ? 25.117 -22.980 -50.622 1.00 47.00 162 GLY A CA 1
ATOM 1277 C C . GLY A 1 162 ? 24.770 -24.474 -50.619 1.00 47.00 162 GLY A C 1
ATOM 1278 O O . GLY A 1 162 ? 25.646 -25.296 -50.360 1.00 47.00 162 GLY A O 1
ATOM 1279 N N . MET A 1 163 ? 23.536 -24.850 -50.987 1.00 45.56 163 MET A N 1
ATOM 1280 C CA . MET A 1 163 ? 23.159 -26.259 -51.210 1.00 45.56 163 MET A CA 1
ATOM 1281 C C . MET A 1 163 ? 23.776 -26.861 -52.484 1.00 45.56 163 MET A C 1
ATOM 1283 O O . MET A 1 163 ? 23.993 -28.070 -52.533 1.00 45.56 163 MET A O 1
ATOM 1287 N N . LEU A 1 164 ? 24.077 -26.043 -53.499 1.00 47.75 164 LEU A N 1
ATOM 1288 C CA . LEU A 1 164 ? 24.704 -26.460 -54.763 1.00 47.75 164 LEU A CA 1
ATOM 1289 C C . LEU A 1 164 ? 26.244 -26.401 -54.747 1.00 47.75 164 LEU A C 1
ATOM 1291 O O . LEU A 1 164 ? 26.875 -26.686 -55.762 1.00 47.75 164 LEU A O 1
ATOM 1295 N N . GLY A 1 165 ? 26.864 -26.058 -53.612 1.00 35.50 165 GLY A N 1
ATOM 1296 C CA . GLY A 1 165 ? 28.323 -26.043 -53.460 1.00 35.50 165 GLY A CA 1
ATOM 1297 C C . GLY A 1 165 ? 29.039 -24.938 -54.245 1.00 35.50 165 GLY A C 1
ATOM 1298 O O . GLY A 1 165 ? 30.248 -25.025 -54.456 1.00 35.50 165 GLY A O 1
ATOM 1299 N N . ILE A 1 166 ? 28.326 -23.892 -54.670 1.00 46.91 166 ILE A N 1
ATOM 1300 C CA . ILE A 1 166 ? 28.911 -22.744 -55.369 1.00 46.91 166 ILE A CA 1
ATOM 1301 C C . ILE A 1 166 ? 29.156 -21.646 -54.330 1.00 46.91 166 ILE A C 1
ATOM 1303 O O . ILE A 1 166 ? 28.248 -20.905 -53.963 1.00 46.91 166 ILE A O 1
ATOM 1307 N N . ALA A 1 167 ? 30.382 -21.567 -53.811 1.00 36.59 167 ALA A N 1
ATOM 1308 C CA . ALA A 1 167 ? 30.761 -20.554 -52.828 1.00 36.59 167 ALA A CA 1
ATOM 1309 C C . ALA A 1 167 ? 30.770 -19.147 -53.463 1.00 36.59 167 ALA A C 1
ATOM 1311 O O . ALA A 1 167 ? 31.483 -18.945 -54.453 1.00 36.59 167 ALA A O 1
ATOM 1312 N N . PRO A 1 168 ? 30.057 -18.148 -52.905 1.00 39.94 168 PRO A N 1
ATOM 1313 C CA . PRO A 1 168 ? 30.271 -16.768 -53.293 1.00 39.94 168 PRO A CA 1
ATOM 1314 C C . PRO A 1 168 ? 31.596 -16.283 -52.699 1.00 39.94 168 PRO A C 1
ATOM 1316 O O . PRO A 1 168 ? 31.908 -16.473 -51.522 1.00 39.94 168 PRO A O 1
ATOM 1319 N N . SER A 1 169 ? 32.401 -15.686 -53.572 1.00 39.38 169 SER A N 1
ATOM 1320 C CA . SER A 1 169 ? 33.691 -15.090 -53.255 1.00 39.38 169 SER A CA 1
ATOM 1321 C C . SER A 1 169 ? 33.526 -14.028 -52.161 1.00 39.38 169 SER A C 1
ATOM 1323 O O . SER A 1 169 ? 32.744 -13.089 -52.304 1.00 39.38 169 SER A O 1
ATOM 1325 N N . ALA A 1 170 ? 34.250 -14.203 -51.056 1.00 47.84 170 ALA A N 1
ATOM 1326 C CA . ALA A 1 170 ? 34.309 -13.263 -49.947 1.00 47.84 170 ALA A CA 1
ATOM 1327 C C . ALA A 1 170 ? 34.683 -11.860 -50.433 1.00 47.84 170 ALA A C 1
ATOM 1329 O O . ALA A 1 170 ? 35.634 -11.737 -51.193 1.00 47.84 170 ALA A O 1
ATOM 1330 N N . ASN A 1 171 ? 34.031 -10.811 -49.919 1.00 44.50 171 ASN A N 1
ATOM 1331 C CA . ASN A 1 171 ? 34.650 -9.487 -49.861 1.00 44.50 171 ASN A CA 1
ATOM 1332 C C . ASN A 1 171 ? 34.151 -8.658 -48.660 1.00 44.50 171 ASN A C 1
ATOM 1334 O O . ASN A 1 171 ? 33.016 -8.197 -48.610 1.00 44.50 171 ASN A O 1
ATOM 1338 N N . ASN A 1 172 ? 35.089 -8.430 -47.733 1.00 49.09 172 ASN A N 1
ATOM 1339 C CA . ASN A 1 172 ? 35.123 -7.466 -46.624 1.00 49.09 172 ASN A CA 1
ATOM 1340 C C . ASN A 1 172 ? 34.364 -7.758 -45.306 1.00 49.09 172 ASN A C 1
ATOM 1342 O O . ASN A 1 172 ? 33.297 -7.195 -45.058 1.00 49.09 172 ASN A O 1
ATOM 1346 N N . PRO A 1 173 ? 35.006 -8.458 -44.339 1.00 52.34 173 PRO A N 1
ATOM 1347 C CA . PRO A 1 173 ? 34.543 -8.536 -42.941 1.00 52.34 173 PRO A CA 1
ATOM 1348 C C . PRO A 1 173 ? 34.416 -7.171 -42.230 1.00 52.34 173 PRO A C 1
ATOM 1350 O O . PRO A 1 173 ? 33.704 -7.054 -41.233 1.00 52.34 173 PRO A O 1
ATOM 1353 N N . LEU A 1 174 ? 35.055 -6.115 -42.748 1.00 51.59 174 LEU A N 1
ATOM 1354 C CA . LEU A 1 174 ? 34.890 -4.742 -42.256 1.00 51.59 174 LEU A CA 1
ATOM 1355 C C . LEU A 1 174 ? 33.487 -4.170 -42.518 1.00 51.59 174 LEU A C 1
ATOM 1357 O O . LEU A 1 174 ? 32.964 -3.446 -41.673 1.00 51.59 174 LEU A O 1
ATOM 1361 N N . ALA A 1 175 ? 32.856 -4.519 -43.643 1.00 53.75 175 ALA A N 1
ATOM 1362 C CA . ALA A 1 175 ? 31.523 -4.025 -43.990 1.00 53.75 175 ALA A CA 1
ATOM 1363 C C . ALA A 1 175 ? 30.439 -4.656 -43.100 1.00 53.75 175 ALA A C 1
ATOM 1365 O O . ALA A 1 175 ? 29.545 -3.961 -42.619 1.00 53.75 175 ALA A O 1
ATOM 1366 N N . ALA A 1 176 ? 30.577 -5.950 -42.790 1.00 56.09 176 ALA A N 1
ATOM 1367 C CA . ALA A 1 176 ? 29.691 -6.649 -41.860 1.00 56.09 176 ALA A CA 1
ATOM 1368 C C . ALA A 1 176 ? 29.770 -6.067 -40.435 1.00 56.09 176 ALA A C 1
ATOM 1370 O O . ALA A 1 176 ? 28.751 -5.898 -39.764 1.00 56.09 176 ALA A O 1
ATOM 1371 N N . LYS A 1 177 ? 30.976 -5.696 -39.983 1.00 56.44 177 LYS A N 1
ATOM 1372 C CA . LYS A 1 177 ? 31.189 -5.115 -38.649 1.00 56.44 177 LYS A CA 1
ATOM 1373 C C . LYS A 1 177 ? 30.651 -3.682 -38.541 1.00 56.44 177 LYS A C 1
ATOM 1375 O O . LYS A 1 177 ? 30.069 -3.335 -37.516 1.00 56.44 177 LYS A O 1
ATOM 1380 N N . ALA A 1 178 ? 30.785 -2.879 -39.599 1.00 57.44 178 ALA A N 1
ATOM 1381 C CA . ALA A 1 178 ? 30.213 -1.533 -39.669 1.00 57.44 178 ALA A CA 1
ATOM 1382 C C . ALA A 1 178 ? 28.672 -1.560 -39.665 1.00 57.44 178 ALA A C 1
ATOM 1384 O O . ALA A 1 178 ? 28.047 -0.832 -38.896 1.00 57.44 178 ALA A O 1
ATOM 1385 N N . ALA A 1 179 ? 28.06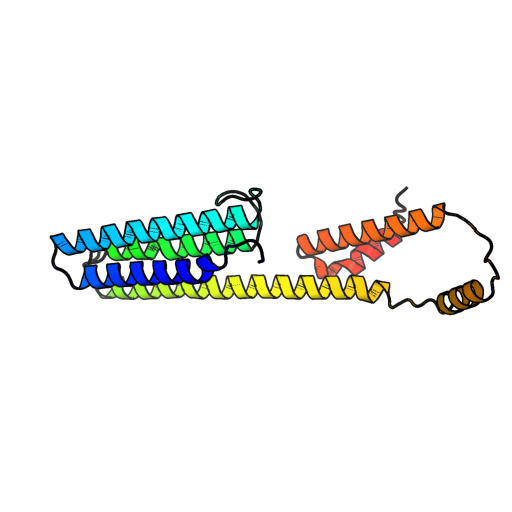3 -2.474 -40.429 1.00 59.84 179 ALA A N 1
ATOM 1386 C CA . ALA A 1 179 ? 26.609 -2.640 -40.460 1.00 59.84 179 ALA A CA 1
ATOM 1387 C C . ALA A 1 179 ? 26.030 -3.101 -39.106 1.00 59.84 179 ALA A C 1
ATOM 1389 O O . ALA A 1 179 ? 24.912 -2.734 -38.747 1.00 59.84 179 ALA A O 1
ATOM 1390 N N . SER A 1 180 ? 26.790 -3.885 -38.331 1.00 65.38 180 SER A N 1
ATOM 1391 C CA . SER A 1 180 ? 26.396 -4.290 -36.975 1.00 65.38 180 SER A CA 1
ATOM 1392 C C . SER A 1 180 ? 26.407 -3.114 -35.992 1.00 65.38 180 SER A C 1
ATOM 1394 O O . SER A 1 180 ? 25.458 -2.952 -35.227 1.00 65.38 180 SER A O 1
ATOM 1396 N N . LYS A 1 181 ? 27.446 -2.267 -36.037 1.00 64.12 181 LYS A N 1
ATOM 1397 C CA . LYS A 1 181 ? 27.567 -1.084 -35.165 1.00 64.12 181 LYS A CA 1
ATOM 1398 C C . LYS A 1 181 ? 26.477 -0.040 -35.434 1.00 64.12 181 LYS A C 1
ATOM 1400 O O . LYS A 1 181 ? 25.976 0.577 -34.498 1.00 64.12 181 LYS A O 1
ATOM 1405 N N . GLU A 1 182 ? 26.087 0.148 -36.695 1.00 65.25 182 GLU A N 1
ATOM 1406 C CA . GLU A 1 182 ? 25.019 1.088 -37.068 1.00 65.25 182 GLU A CA 1
ATOM 1407 C C . GLU A 1 182 ? 23.652 0.639 -36.519 1.00 65.25 182 GLU A C 1
ATOM 1409 O O . GLU A 1 182 ? 22.869 1.459 -36.035 1.00 65.25 182 GLU A O 1
ATOM 1414 N N . LYS A 1 183 ? 23.396 -0.677 -36.501 1.00 67.88 183 LYS A N 1
ATOM 1415 C CA . LYS A 1 183 ? 22.189 -1.257 -35.891 1.00 67.88 183 LYS A CA 1
ATOM 1416 C C . LYS A 1 183 ? 22.173 -1.104 -34.368 1.00 67.88 183 LYS A C 1
ATOM 1418 O O . LYS A 1 183 ? 21.122 -0.782 -33.816 1.00 67.88 183 LYS A O 1
ATOM 1423 N N . GLU A 1 184 ? 23.310 -1.292 -33.695 1.00 71.25 184 GLU A N 1
ATOM 1424 C CA . GLU A 1 184 ? 23.423 -1.055 -32.246 1.00 71.25 184 GLU A CA 1
ATOM 1425 C C . GLU A 1 184 ? 23.193 0.417 -31.891 1.00 71.25 184 GLU A C 1
ATOM 1427 O O . GLU A 1 184 ? 22.421 0.710 -30.980 1.00 71.25 184 GLU A O 1
ATOM 1432 N N . LEU A 1 185 ? 23.786 1.354 -32.639 1.00 70.50 185 LEU A N 1
ATOM 1433 C CA . LEU A 1 185 ? 23.584 2.785 -32.408 1.00 70.50 185 LEU A CA 1
ATOM 1434 C C . LEU A 1 185 ? 22.120 3.189 -32.618 1.00 70.50 185 LEU A C 1
ATOM 1436 O O . LEU A 1 185 ? 21.554 3.895 -31.785 1.00 70.50 185 LEU A O 1
ATOM 1440 N N . GLY A 1 186 ? 21.491 2.708 -33.693 1.00 71.38 186 GLY A N 1
ATOM 1441 C CA . GLY A 1 186 ? 20.067 2.930 -33.937 1.00 71.38 186 GLY A CA 1
ATOM 1442 C C . GLY A 1 186 ? 19.200 2.402 -32.792 1.00 71.38 186 GLY A C 1
ATOM 1443 O O . GLY A 1 186 ? 18.296 3.100 -32.338 1.00 71.38 186 GLY A O 1
ATOM 1444 N N . ALA A 1 187 ? 19.516 1.217 -32.265 1.00 72.19 187 ALA A N 1
ATOM 1445 C CA . ALA A 1 187 ? 18.808 0.643 -31.124 1.00 72.19 187 ALA A CA 1
ATOM 1446 C C . ALA A 1 187 ? 18.966 1.494 -29.853 1.00 72.19 187 ALA A C 1
ATOM 1448 O O . ALA A 1 187 ? 17.965 1.795 -29.204 1.00 72.19 187 ALA A O 1
ATOM 1449 N N . VAL A 1 188 ? 20.185 1.949 -29.542 1.00 74.50 188 VAL A N 1
ATOM 1450 C CA . VAL A 1 188 ? 20.465 2.799 -28.371 1.00 74.50 188 VAL A CA 1
ATOM 1451 C C . VAL A 1 188 ? 19.784 4.166 -28.491 1.00 74.50 188 VAL A C 1
ATOM 1453 O O . VAL A 1 188 ? 19.231 4.671 -27.513 1.00 74.50 188 VAL A O 1
ATOM 1456 N N . VAL A 1 189 ? 19.772 4.767 -29.683 1.00 76.25 189 VAL A N 1
ATOM 1457 C CA . VAL A 1 189 ? 19.094 6.048 -29.941 1.00 76.25 189 VAL A CA 1
ATOM 1458 C C . VAL A 1 189 ? 17.581 5.897 -29.799 1.00 76.25 189 VAL A C 1
ATOM 1460 O O . VAL A 1 189 ? 16.958 6.698 -29.105 1.00 76.25 189 VAL A O 1
ATOM 1463 N N . ILE A 1 190 ? 16.989 4.847 -30.374 1.00 73.88 190 ILE A N 1
ATOM 1464 C CA . ILE A 1 190 ? 15.552 4.563 -30.239 1.00 73.88 190 ILE A CA 1
ATOM 1465 C C . ILE A 1 190 ? 15.184 4.299 -28.774 1.00 73.88 190 ILE A C 1
ATOM 1467 O O . ILE A 1 190 ? 14.165 4.797 -28.295 1.00 73.88 190 ILE A O 1
ATOM 1471 N N . GLU A 1 191 ? 16.007 3.543 -28.047 1.00 74.81 191 GLU A N 1
ATOM 1472 C CA . GLU A 1 191 ? 15.800 3.261 -26.625 1.00 74.81 191 GLU A CA 1
ATOM 1473 C C . GLU A 1 191 ? 15.874 4.541 -25.783 1.00 74.81 191 GLU A C 1
ATOM 1475 O O . GLU A 1 191 ? 14.983 4.793 -24.970 1.00 74.81 191 GLU A O 1
ATOM 1480 N N . THR A 1 192 ? 16.860 5.400 -26.048 1.00 72.31 192 THR A N 1
ATOM 1481 C CA . THR A 1 192 ? 17.035 6.685 -25.356 1.00 72.31 192 THR A CA 1
ATOM 1482 C C . THR A 1 192 ? 15.890 7.651 -25.665 1.00 72.31 192 THR A C 1
ATOM 1484 O O . THR A 1 192 ? 15.346 8.284 -24.761 1.00 72.31 192 THR A O 1
ATOM 1487 N N . MET A 1 193 ? 15.462 7.755 -26.923 1.00 74.12 193 MET A N 1
ATOM 1488 C CA . MET A 1 193 ? 14.363 8.645 -27.306 1.00 74.12 193 MET A CA 1
ATOM 1489 C C . MET A 1 193 ? 13.007 8.152 -26.789 1.00 74.12 193 MET A C 1
ATOM 1491 O O . MET A 1 193 ? 12.175 8.967 -26.383 1.00 74.12 193 MET A O 1
ATOM 1495 N N . ASN A 1 194 ? 12.802 6.834 -26.716 1.00 67.75 194 ASN A N 1
ATOM 1496 C CA . ASN A 1 194 ? 11.646 6.253 -26.035 1.00 67.75 194 ASN A CA 1
ATOM 1497 C C . ASN A 1 194 ? 11.678 6.529 -24.529 1.00 67.75 194 ASN A C 1
ATOM 1499 O O . ASN A 1 194 ? 10.647 6.882 -23.959 1.00 67.75 194 ASN A O 1
ATOM 1503 N N . PHE A 1 195 ? 12.845 6.410 -23.892 1.00 73.44 195 PHE A N 1
ATOM 1504 C CA . PHE A 1 195 ? 13.017 6.729 -22.475 1.00 73.44 195 PHE A CA 1
ATOM 1505 C C . PHE A 1 195 ? 12.712 8.206 -22.176 1.00 73.44 195 PHE A C 1
ATOM 1507 O O . PHE A 1 195 ? 12.060 8.518 -21.183 1.00 73.44 195 PHE A O 1
ATOM 1514 N N . LEU A 1 196 ? 13.096 9.110 -23.082 1.00 75.69 196 LEU A N 1
ATOM 1515 C CA . LEU A 1 196 ? 12.817 10.546 -22.991 1.00 75.69 196 LEU A CA 1
ATOM 1516 C C . LEU A 1 196 ? 11.379 10.935 -23.395 1.00 75.69 196 LEU A C 1
ATOM 1518 O O . LEU A 1 196 ? 11.050 12.119 -23.401 1.00 75.69 196 LEU A O 1
ATOM 1522 N N . GLY A 1 197 ? 10.517 9.975 -23.752 1.00 74.62 197 GLY A N 1
ATOM 1523 C CA . GLY A 1 197 ? 9.137 10.246 -24.175 1.00 74.62 197 GLY A CA 1
ATOM 1524 C C . GLY A 1 197 ? 9.018 10.930 -25.544 1.00 74.62 197 GLY A C 1
ATOM 1525 O O . GLY A 1 197 ? 7.951 11.433 -25.889 1.00 74.62 197 GLY A O 1
ATOM 1526 N N . MET A 1 198 ? 10.088 10.935 -26.344 1.00 84.19 198 MET A N 1
ATOM 1527 C CA . MET A 1 198 ? 10.164 11.563 -27.670 1.00 84.19 198 MET A CA 1
ATOM 1528 C C . MET A 1 198 ? 10.078 10.545 -28.819 1.00 84.19 198 MET A C 1
ATOM 1530 O O . MET A 1 198 ? 10.567 10.797 -29.918 1.00 84.19 198 MET A O 1
ATOM 1534 N N . ALA A 1 199 ? 9.406 9.414 -28.585 1.00 75.44 199 ALA A N 1
ATOM 1535 C CA . ALA A 1 199 ? 9.263 8.300 -29.529 1.00 75.44 199 ALA A CA 1
ATOM 1536 C C . ALA A 1 199 ? 8.773 8.722 -30.929 1.00 75.44 199 ALA A C 1
ATOM 1538 O O . ALA A 1 199 ? 9.210 8.196 -31.948 1.00 75.44 199 ALA A O 1
ATOM 1539 N N . GLN A 1 200 ? 7.883 9.717 -30.981 1.00 81.31 200 GLN A N 1
ATOM 1540 C CA . GLN A 1 200 ? 7.306 10.259 -32.216 1.00 81.31 200 GLN A CA 1
ATOM 1541 C C . GLN A 1 200 ? 8.322 10.971 -33.130 1.00 81.31 200 GLN A C 1
ATOM 1543 O O . GLN A 1 200 ? 7.998 11.310 -34.266 1.00 81.31 200 GLN A O 1
ATOM 1548 N N . HIS A 1 201 ? 9.540 11.230 -32.647 1.00 81.38 201 HIS A N 1
ATOM 1549 C CA . HIS A 1 201 ? 10.592 11.910 -33.402 1.00 81.38 201 HIS A CA 1
ATOM 1550 C C . HIS A 1 201 ? 11.760 10.993 -33.782 1.00 81.38 201 HIS A C 1
ATOM 1552 O O . HIS A 1 201 ? 12.720 11.481 -34.379 1.00 81.38 201 HIS A O 1
ATOM 1558 N N . ASN A 1 202 ? 11.676 9.690 -33.490 1.00 78.06 202 ASN A N 1
ATOM 1559 C CA . ASN A 1 202 ? 12.763 8.735 -33.729 1.00 78.06 202 ASN A CA 1
ATOM 1560 C C . ASN A 1 202 ? 13.213 8.729 -35.196 1.00 78.06 202 ASN A C 1
ATOM 1562 O O . ASN A 1 202 ? 14.397 8.905 -35.475 1.00 78.06 202 ASN A O 1
ATOM 1566 N N . ASP A 1 203 ? 12.272 8.626 -36.135 1.00 74.50 203 ASP A N 1
ATOM 1567 C CA . ASP A 1 203 ? 12.588 8.569 -37.569 1.00 74.50 203 ASP A CA 1
ATOM 1568 C C . ASP A 1 203 ? 13.220 9.870 -38.068 1.00 74.50 203 ASP A C 1
ATOM 1570 O O . ASP A 1 203 ? 14.179 9.862 -38.839 1.00 74.50 203 ASP A O 1
ATOM 1574 N N . ARG A 1 204 ? 12.726 11.011 -37.576 1.00 78.88 204 ARG A N 1
ATOM 1575 C CA . ARG A 1 204 ? 13.274 12.326 -37.920 1.00 78.88 204 ARG A CA 1
ATOM 1576 C C . ARG A 1 204 ? 14.701 12.477 -37.400 1.00 78.88 204 ARG A C 1
ATOM 1578 O O . ARG A 1 204 ? 15.547 13.008 -38.108 1.00 78.88 204 ARG A O 1
ATOM 1585 N N . PHE A 1 205 ? 14.975 12.001 -36.190 1.00 79.75 205 PHE A N 1
ATOM 1586 C CA . PHE A 1 205 ? 16.299 12.091 -35.584 1.00 79.75 205 PHE A CA 1
ATOM 1587 C C . PHE A 1 205 ? 17.304 11.135 -36.239 1.00 79.75 205 PHE A C 1
ATOM 1589 O O . PHE A 1 205 ? 18.429 11.538 -36.522 1.00 79.75 205 PHE A O 1
ATOM 1596 N N . LEU A 1 206 ? 16.892 9.906 -36.567 1.00 77.88 206 LEU A N 1
ATOM 1597 C CA . LEU A 1 206 ? 17.723 8.961 -37.321 1.00 77.88 206 LEU A CA 1
ATOM 1598 C C . LEU A 1 206 ? 18.046 9.477 -38.729 1.00 77.88 206 LEU A C 1
ATOM 1600 O O . LEU A 1 206 ? 19.184 9.344 -39.180 1.00 77.88 206 LEU A O 1
ATOM 1604 N N . ASN A 1 207 ? 17.086 10.124 -39.396 1.00 79.75 207 ASN A N 1
ATOM 1605 C CA . ASN A 1 207 ? 17.329 10.767 -40.687 1.00 79.75 207 ASN A CA 1
ATOM 1606 C C . ASN A 1 207 ? 18.313 11.937 -40.564 1.00 79.75 207 ASN A C 1
ATOM 1608 O O . ASN A 1 207 ? 19.237 12.019 -41.366 1.00 79.75 207 ASN A O 1
ATOM 1612 N N . LEU A 1 208 ? 18.200 12.768 -39.523 1.00 81.62 208 LEU A N 1
ATOM 1613 C CA . LEU A 1 208 ? 19.159 13.849 -39.263 1.00 81.62 208 LEU A CA 1
ATOM 1614 C C . LEU A 1 208 ? 20.568 13.324 -38.950 1.00 81.62 208 LEU A C 1
ATOM 1616 O O . LEU A 1 208 ? 21.546 13.904 -39.411 1.00 81.62 208 LEU A O 1
ATOM 1620 N N . LEU A 1 209 ? 20.696 12.215 -38.214 1.00 78.06 209 LEU A N 1
ATOM 1621 C CA . LEU A 1 209 ? 21.994 11.577 -37.955 1.00 78.06 209 LEU A CA 1
ATOM 1622 C C . LEU A 1 209 ? 22.630 11.023 -39.237 1.00 78.06 209 LEU A C 1
ATOM 1624 O O . LEU A 1 209 ? 23.840 11.159 -39.437 1.00 78.06 209 LEU A O 1
ATOM 1628 N N . ARG A 1 210 ? 21.812 10.436 -40.119 1.00 77.56 210 ARG A N 1
ATOM 1629 C CA . ARG A 1 210 ? 22.249 9.943 -41.431 1.00 77.56 210 ARG A CA 1
ATOM 1630 C C . ARG A 1 210 ? 22.662 11.092 -42.356 1.00 77.56 210 ARG A C 1
ATOM 1632 O O . ARG A 1 210 ? 23.699 10.995 -43.009 1.00 77.56 210 ARG A O 1
ATOM 1639 N N . GLU A 1 211 ? 21.891 12.177 -42.385 1.00 81.75 211 GLU A N 1
ATOM 1640 C CA . GLU A 1 211 ? 22.182 13.388 -43.168 1.00 81.75 211 GLU A CA 1
ATOM 1641 C C . GLU A 1 211 ? 23.417 14.138 -42.654 1.00 81.75 211 GLU A C 1
ATOM 1643 O O . GLU A 1 211 ? 24.199 14.652 -43.451 1.00 81.75 211 GLU A O 1
ATOM 1648 N N . ALA A 1 212 ? 23.656 14.134 -41.340 1.00 79.12 212 ALA A N 1
ATOM 1649 C CA . ALA A 1 212 ? 24.843 14.725 -40.724 1.00 79.12 212 ALA A CA 1
ATOM 1650 C C . ALA A 1 212 ? 26.138 13.930 -40.988 1.00 79.12 212 ALA A C 1
ATOM 1652 O O . ALA A 1 212 ? 27.208 14.326 -40.525 1.00 79.12 212 ALA A O 1
ATOM 1653 N N . GLY A 1 213 ? 26.070 12.809 -41.717 1.00 69.25 213 GLY A N 1
ATOM 1654 C CA . GLY A 1 213 ? 27.246 12.034 -42.107 1.00 69.25 213 GLY A CA 1
ATOM 1655 C C . GLY A 1 213 ? 27.988 11.413 -40.925 1.00 69.25 213 GLY A C 1
ATOM 1656 O O . GLY A 1 213 ? 29.178 11.115 -41.049 1.00 69.25 213 GLY A O 1
ATOM 1657 N N . VAL A 1 214 ? 27.308 11.212 -39.789 1.00 70.50 214 VAL A N 1
ATOM 1658 C CA . VAL A 1 214 ? 27.883 10.587 -38.594 1.00 70.50 214 VAL A CA 1
ATOM 1659 C C . VAL A 1 214 ? 28.124 9.104 -38.887 1.00 70.50 214 VAL A C 1
ATOM 1661 O O . VAL A 1 214 ? 27.305 8.238 -38.596 1.00 70.50 214 VAL A O 1
ATOM 1664 N N . LYS A 1 215 ? 29.269 8.813 -39.508 1.00 56.28 215 LYS A N 1
ATOM 1665 C CA . LYS A 1 215 ? 29.828 7.468 -39.641 1.00 56.28 215 LYS A CA 1
ATOM 1666 C C . LYS A 1 215 ? 30.657 7.199 -38.393 1.00 56.28 215 LYS A C 1
ATOM 1668 O O . LYS A 1 215 ? 31.715 7.799 -38.211 1.00 56.28 215 LYS A O 1
ATOM 1673 N N . THR A 1 216 ? 30.169 6.337 -37.513 1.00 46.16 216 THR A N 1
ATOM 1674 C CA . THR A 1 216 ? 30.933 5.899 -36.344 1.00 46.16 216 THR A CA 1
ATOM 1675 C C . THR A 1 216 ? 32.058 4.960 -36.787 1.00 46.16 216 THR A C 1
ATOM 1677 O O . THR A 1 216 ? 31.829 3.997 -37.518 1.00 46.16 216 THR A O 1
ATOM 1680 N N . VAL A 1 217 ? 33.289 5.275 -36.376 1.00 37.19 217 VAL A N 1
ATOM 1681 C CA . VAL A 1 217 ? 34.491 4.444 -36.588 1.00 37.19 217 VAL A CA 1
ATOM 1682 C C . VAL A 1 217 ? 34.379 3.122 -35.813 1.00 37.19 217 VAL A C 1
ATOM 1684 O O . VAL A 1 217 ? 33.873 3.101 -34.667 1.00 37.19 217 VAL A O 1
#

pLDDT: mean 80.07, std 17.17, range [35.5, 97.31]

Organism: NCBI:txid141414

Radius of gyration: 28.67 Å; chains: 1; bounding box: 55×42×82 Å

Secondary structure (DSSP, 8-state):
--SS-TTHHHHHHHHHHHHHHHHHHHHHS-HHHHHHHHHHHHHHHHHHHHHHHHHHHHHTTTS--SSS---HHHHHHHHHHHHHTHHHHHHHHSTTTT-S---HHHHHHHHHHHHHHHHHHHHHHHHHHHHHHHHHHHHHHHHHHHTTS---TTHHHHHHHHHTT-PPPP--HHHHHHHHHHHHHHHHHHHHHHHTT-GGGHHHHHHHHHHTT----

InterPro domains:
  IPR001425 Archaeal/bacterial/fungal rhodopsins [PF01036] (14-124)